Protein AF-A0A2Z6RB92-F1 (afdb_monomer)

Structure (mmCIF, N/CA/C/O backbone):
data_AF-A0A2Z6RB92-F1
#
_entry.id   AF-A0A2Z6RB92-F1
#
loop_
_atom_site.group_PDB
_atom_site.id
_atom_site.type_symbol
_atom_site.label_atom_id
_atom_site.label_alt_id
_atom_site.label_comp_id
_atom_site.label_asym_id
_atom_site.label_entity_id
_atom_site.label_se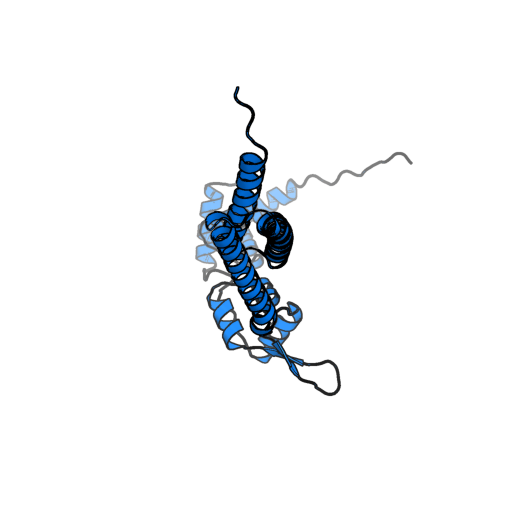q_id
_atom_site.pdbx_PDB_ins_code
_atom_site.Cartn_x
_atom_sit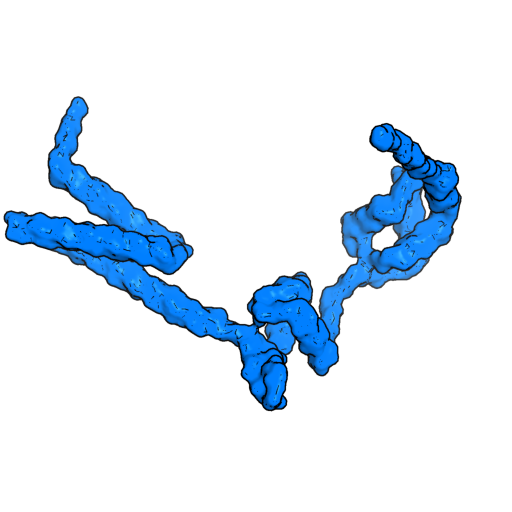e.Cartn_y
_atom_site.Cartn_z
_atom_site.occupancy
_atom_site.B_iso_or_equiv
_atom_site.auth_seq_id
_atom_site.auth_comp_id
_atom_site.auth_asym_id
_atom_site.auth_atom_id
_atom_site.pdbx_PDB_model_num
ATOM 1 N N . MET A 1 1 ? -22.305 56.948 6.849 1.00 45.00 1 MET A N 1
ATOM 2 C CA . MET A 1 1 ? -22.455 55.492 7.068 1.00 45.00 1 MET A CA 1
ATOM 3 C C . MET A 1 1 ? -23.242 55.307 8.354 1.00 45.00 1 MET A C 1
ATOM 5 O O . MET A 1 1 ? -22.755 55.747 9.386 1.00 45.00 1 MET A O 1
ATOM 9 N N . ALA A 1 2 ? -24.471 54.789 8.294 1.00 54.78 2 ALA A N 1
ATOM 10 C CA . ALA A 1 2 ? -25.298 54.615 9.491 1.00 54.78 2 ALA A CA 1
ATOM 11 C C . ALA A 1 2 ? -24.673 53.551 10.410 1.00 54.78 2 ALA A C 1
ATOM 13 O O . ALA A 1 2 ? -24.365 52.445 9.968 1.00 54.78 2 ALA A O 1
ATOM 14 N N . THR A 1 3 ? -24.435 53.898 11.672 1.00 67.50 3 THR A N 1
ATOM 15 C CA . THR A 1 3 ? -23.927 52.981 12.695 1.00 67.50 3 THR A CA 1
ATOM 16 C C . THR A 1 3 ? -25.003 51.960 13.055 1.00 67.50 3 THR A C 1
ATOM 18 O O . THR A 1 3 ? -26.093 52.336 13.476 1.00 67.50 3 THR A O 1
ATOM 21 N N . LEU A 1 4 ? -24.692 50.667 12.906 1.00 73.62 4 LEU A N 1
ATOM 22 C CA . LEU A 1 4 ? -25.573 49.571 13.324 1.00 73.62 4 LEU A CA 1
ATOM 23 C C . LEU A 1 4 ? -25.926 49.692 14.808 1.00 73.62 4 LEU A C 1
ATOM 25 O O . LEU A 1 4 ? -25.038 49.930 15.639 1.00 73.62 4 LEU A O 1
ATOM 29 N N . THR A 1 5 ? -27.201 49.470 15.126 1.00 86.69 5 THR A N 1
ATOM 30 C CA . THR A 1 5 ? -27.686 49.400 16.509 1.00 86.69 5 THR A CA 1
ATOM 31 C C . THR A 1 5 ? -27.050 48.218 17.250 1.00 86.69 5 THR A C 1
ATOM 33 O O . THR A 1 5 ? -26.588 47.252 16.637 1.00 86.69 5 THR A O 1
ATOM 36 N N . LEU A 1 6 ? -27.010 48.281 18.585 1.00 83.25 6 LEU A N 1
ATOM 37 C CA . LEU A 1 6 ? -26.471 47.192 19.412 1.00 83.25 6 LEU A CA 1
ATOM 38 C C . LEU A 1 6 ? -27.219 45.869 19.184 1.00 83.25 6 LEU A C 1
ATOM 40 O O . LEU A 1 6 ? -26.580 44.822 19.120 1.00 83.25 6 LEU A O 1
ATOM 44 N N . GLN A 1 7 ? -28.536 45.935 18.973 1.00 83.50 7 GLN A N 1
ATOM 45 C CA . GLN A 1 7 ? -29.369 44.781 18.636 1.00 83.50 7 GLN A CA 1
ATOM 46 C C . GLN A 1 7 ? -28.957 44.161 17.297 1.00 83.50 7 GLN A C 1
ATOM 48 O O . GLN A 1 7 ? -28.620 42.985 17.251 1.00 83.50 7 GLN A O 1
ATOM 53 N N . GLN A 1 8 ? -28.841 44.966 16.236 1.00 84.19 8 GLN A N 1
ATOM 54 C CA . GLN A 1 8 ? -28.407 44.476 14.921 1.00 84.19 8 GLN A CA 1
ATOM 55 C C . GLN A 1 8 ? -27.014 43.831 14.959 1.00 84.19 8 GLN A C 1
ATOM 57 O O . GLN A 1 8 ? -26.762 42.850 14.264 1.00 84.19 8 GLN A O 1
ATOM 62 N N . ARG A 1 9 ? -26.096 44.357 15.781 1.00 86.12 9 ARG A N 1
ATOM 63 C CA . ARG A 1 9 ? -24.767 43.751 15.972 1.00 86.12 9 ARG A CA 1
ATOM 64 C C . ARG A 1 9 ? -24.854 42.393 16.663 1.00 86.12 9 ARG A C 1
ATOM 66 O O . ARG A 1 9 ? -24.128 41.479 16.277 1.00 86.12 9 ARG A O 1
ATOM 73 N N . PHE A 1 10 ? -25.712 42.273 17.672 1.00 88.19 10 PHE A N 1
ATOM 74 C CA . PHE A 1 10 ? -25.935 41.015 18.373 1.00 88.19 10 PHE A CA 1
ATOM 75 C C . PHE A 1 10 ? -26.601 39.973 17.466 1.00 88.19 10 PHE A C 1
ATOM 77 O O . PHE A 1 10 ? -26.146 38.832 17.424 1.00 88.19 10 PHE A O 1
ATOM 84 N N . ASP A 1 11 ? -27.588 40.377 16.666 1.00 87.12 11 ASP A N 1
ATOM 85 C CA . ASP A 1 11 ? -28.254 39.494 15.705 1.00 87.12 11 ASP A CA 1
ATOM 86 C C . ASP A 1 11 ? -27.276 38.970 14.646 1.00 87.12 11 ASP A C 1
ATOM 88 O O . ASP A 1 11 ? -27.192 37.763 14.433 1.00 87.12 11 ASP A O 1
ATOM 92 N N . MET A 1 12 ? -26.435 39.838 14.071 1.00 89.31 12 MET A N 1
ATOM 93 C CA . MET A 1 12 ? -25.386 39.413 13.133 1.00 89.31 12 MET A CA 1
ATOM 94 C C . MET A 1 12 ? -24.383 38.434 13.758 1.00 89.31 12 MET A C 1
ATOM 96 O O . MET A 1 12 ? -23.903 37.508 13.099 1.00 89.31 12 MET A O 1
ATOM 100 N N . PHE A 1 13 ? -24.025 38.649 15.025 1.00 91.38 13 PHE A N 1
ATOM 101 C CA . PHE A 1 13 ? -23.137 37.752 15.757 1.00 91.38 13 PHE A CA 1
ATOM 102 C C . PHE A 1 13 ? -23.787 36.379 15.981 1.00 91.38 13 PHE A C 1
ATOM 104 O O . PHE A 1 13 ? -23.156 35.353 15.715 1.00 91.38 13 PHE A O 1
ATOM 111 N N . SER A 1 14 ? -25.054 36.371 16.401 1.00 90.56 14 SER A N 1
ATOM 112 C CA . SER A 1 14 ? -25.881 35.174 16.573 1.00 90.56 14 SER A CA 1
ATOM 113 C C . SER A 1 14 ? -25.984 34.367 15.274 1.00 90.56 14 SER A C 1
ATOM 115 O O . SER A 1 14 ? -25.647 33.180 15.254 1.00 90.56 14 SER A O 1
ATOM 117 N N . ASP A 1 15 ? -26.314 35.032 14.164 1.00 92.38 15 ASP A N 1
ATOM 118 C CA . ASP A 1 15 ? -26.456 34.412 12.841 1.00 92.38 15 ASP A CA 1
ATOM 119 C C . ASP A 1 15 ? -25.150 33.808 12.329 1.00 92.38 15 ASP A C 1
ATOM 121 O O . ASP A 1 15 ? -25.145 32.737 11.718 1.00 92.38 15 ASP A O 1
ATOM 125 N N . SER A 1 16 ? -24.019 34.461 12.605 1.00 93.38 16 SER A N 1
ATOM 126 C CA . SER A 1 16 ? -22.698 33.939 12.254 1.00 93.38 16 SER A CA 1
ATOM 127 C C . SER A 1 16 ? -22.374 32.652 13.017 1.00 93.38 16 SER A C 1
ATOM 129 O O . SER A 1 16 ? -21.869 31.691 12.431 1.00 93.38 16 SER A O 1
ATOM 131 N N . ILE A 1 17 ? -22.678 32.592 14.317 1.00 91.38 17 ILE A N 1
ATOM 132 C CA . ILE A 1 17 ? -22.466 31.378 15.117 1.00 91.38 17 ILE A CA 1
ATOM 133 C C . ILE A 1 17 ? -23.382 30.252 14.634 1.00 91.38 17 ILE A C 1
ATOM 135 O O . ILE A 1 17 ? -22.892 29.148 14.396 1.00 91.38 17 ILE A O 1
ATOM 139 N N . LEU A 1 18 ? -24.671 30.537 14.427 1.00 91.88 18 LEU A N 1
ATOM 140 C CA . LEU A 1 18 ? -25.642 29.569 13.915 1.00 91.88 18 LEU A CA 1
ATOM 141 C C . LEU A 1 18 ? -25.242 29.024 12.542 1.00 91.88 18 LEU A C 1
ATOM 143 O O . LEU A 1 18 ? -25.170 27.812 12.360 1.00 91.88 18 LEU A O 1
ATOM 147 N N . SER A 1 19 ? -24.894 29.901 11.599 1.00 92.00 19 SER A N 1
ATOM 148 C CA . SER A 1 19 ? -24.487 29.500 10.247 1.00 92.00 19 SER A CA 1
ATOM 149 C C . SER A 1 19 ? -23.240 28.618 10.261 1.00 92.00 19 SER A C 1
ATOM 151 O O . SER A 1 19 ? -23.150 27.655 9.505 1.00 92.00 19 SER A O 1
ATOM 153 N N . ASN A 1 20 ? -22.267 28.922 11.123 1.00 90.38 20 ASN A N 1
ATOM 154 C CA . ASN A 1 20 ? -21.069 28.096 11.258 1.00 90.38 20 ASN A CA 1
ATOM 155 C C . ASN A 1 20 ? -21.391 26.728 11.870 1.00 90.38 20 ASN A C 1
ATOM 157 O O . ASN A 1 20 ? -20.888 25.719 11.385 1.00 90.38 20 ASN A O 1
ATOM 161 N N . ALA A 1 21 ? -22.259 26.684 12.881 1.00 89.75 21 ALA A N 1
ATOM 162 C CA . ALA A 1 21 ? -22.706 25.439 13.491 1.00 89.75 21 ALA A CA 1
ATOM 163 C C . ALA A 1 21 ? -23.480 24.549 12.501 1.00 89.75 21 ALA A C 1
ATOM 165 O O . ALA A 1 21 ? -23.222 23.348 12.429 1.00 89.75 21 ALA A O 1
ATOM 166 N N . ILE A 1 22 ? -24.367 25.136 11.691 1.00 89.94 22 ILE A N 1
ATOM 167 C CA . ILE A 1 22 ? -25.109 24.428 10.636 1.00 89.94 22 ILE A CA 1
ATOM 168 C C . ILE A 1 22 ? -24.150 23.900 9.563 1.00 89.94 22 ILE A C 1
ATOM 170 O O . ILE A 1 22 ? -24.204 22.723 9.222 1.00 89.94 22 ILE A O 1
ATOM 174 N N . ARG A 1 23 ? -23.193 24.711 9.098 1.00 88.44 23 ARG A N 1
ATOM 175 C CA . ARG A 1 23 ? -22.174 24.245 8.140 1.00 88.44 23 ARG A CA 1
ATOM 176 C C . ARG A 1 23 ? -21.331 23.097 8.690 1.00 88.44 23 ARG A C 1
ATOM 178 O O . ARG A 1 23 ? -20.946 22.219 7.922 1.00 88.44 23 ARG A O 1
ATOM 185 N N . SER A 1 24 ? -21.027 23.098 9.988 1.00 86.50 24 SER A N 1
ATOM 186 C CA . SER A 1 24 ? -20.322 21.984 10.632 1.00 86.50 24 SER A CA 1
ATOM 187 C C . SER A 1 24 ? -21.175 20.715 10.722 1.00 86.50 24 SER A C 1
ATOM 189 O O . SER A 1 24 ? -20.626 19.619 10.689 1.00 86.50 24 SER A O 1
ATOM 191 N N . LEU A 1 25 ? -22.504 20.837 10.806 1.00 84.62 25 LEU A N 1
ATOM 192 C CA . LEU A 1 25 ? -23.411 19.689 10.712 1.00 84.62 25 LEU A CA 1
ATOM 193 C C . LEU A 1 25 ? -23.473 19.110 9.293 1.00 84.62 25 LEU A C 1
ATOM 195 O O . LEU A 1 25 ? -23.556 17.895 9.145 1.00 84.62 25 LEU A O 1
ATOM 199 N N . GLU A 1 26 ? -23.444 19.962 8.266 1.00 83.12 26 GLU A N 1
ATOM 200 C CA . GLU A 1 26 ? -23.543 19.545 6.859 1.00 83.12 26 GLU A CA 1
ATOM 201 C C . GLU A 1 26 ? -22.246 18.927 6.323 1.00 83.12 26 GLU A C 1
ATOM 203 O O . GLU A 1 26 ? -22.281 17.948 5.581 1.00 83.12 26 GLU A O 1
ATOM 208 N N . ASN A 1 27 ? -21.093 19.481 6.698 1.00 75.44 27 ASN A N 1
ATOM 209 C CA . ASN A 1 27 ? -19.794 19.018 6.222 1.00 75.44 27 ASN A CA 1
ATOM 210 C C . ASN A 1 27 ? -19.170 18.106 7.276 1.00 75.44 27 ASN A C 1
ATOM 212 O O . ASN A 1 27 ? -18.443 18.640 8.102 1.00 75.44 27 ASN A O 1
ATOM 216 N N . GLU A 1 28 ? -19.479 16.800 7.274 1.00 65.12 28 GLU A N 1
ATOM 217 C CA . GLU A 1 28 ? -18.932 15.715 8.133 1.00 65.12 28 GLU A CA 1
ATOM 218 C C . GLU A 1 28 ? -17.708 16.105 8.994 1.00 65.12 28 GLU A C 1
ATOM 220 O O . GLU A 1 28 ? -16.562 15.747 8.720 1.00 65.12 28 GLU A O 1
ATOM 225 N N . SER A 1 29 ? -17.952 16.898 10.038 1.00 69.06 29 SER A N 1
ATOM 226 C CA . SER A 1 29 ? -16.903 17.596 10.780 1.00 69.06 29 SER A CA 1
ATOM 227 C C . SER A 1 29 ? -16.399 16.718 11.927 1.00 69.06 29 SER A C 1
ATOM 229 O O . SER A 1 29 ? -17.176 15.988 12.543 1.00 69.06 29 SER A O 1
ATOM 231 N N . ASP A 1 30 ? -15.100 16.792 12.239 1.00 75.81 30 ASP A N 1
ATOM 232 C CA . ASP A 1 30 ? -14.482 16.017 13.328 1.00 75.81 30 ASP A CA 1
ATOM 233 C C . ASP A 1 30 ? -15.161 16.297 14.684 1.00 75.81 30 ASP A C 1
ATOM 235 O O . ASP A 1 30 ? -15.581 17.430 14.949 1.00 75.81 30 ASP A O 1
ATOM 239 N N . SER A 1 31 ? -15.210 15.300 15.578 1.00 80.19 31 SER A N 1
ATOM 240 C CA . SER A 1 31 ? -15.878 15.384 16.891 1.00 80.19 31 SER A CA 1
ATOM 241 C C . SER A 1 31 ? -15.437 16.618 17.679 1.00 80.19 31 SER A C 1
ATOM 243 O O . SER A 1 31 ? -16.269 17.339 18.225 1.00 80.19 31 SER A O 1
ATOM 245 N N . LYS A 1 32 ? -14.136 16.936 17.658 1.00 82.50 32 LYS A N 1
ATOM 246 C CA . LYS A 1 32 ? -13.581 18.107 18.359 1.00 82.50 32 LYS A CA 1
ATOM 247 C C . LYS A 1 32 ? -14.116 19.428 17.819 1.00 82.50 32 LYS A C 1
ATOM 249 O O . LYS A 1 32 ? -14.360 20.366 18.570 1.00 82.50 32 LYS A O 1
ATOM 254 N N . SER A 1 33 ? -14.289 19.522 16.504 1.00 86.38 33 SER A N 1
ATOM 255 C CA . SER A 1 33 ? -14.814 20.736 15.881 1.00 86.38 33 SER A CA 1
ATOM 256 C C . SER A 1 33 ? -16.299 20.934 16.193 1.00 86.38 33 SER A C 1
ATOM 258 O O . SER A 1 33 ? -16.719 22.061 16.456 1.00 86.38 33 SER A O 1
ATOM 260 N N . LEU A 1 34 ? -17.069 19.842 16.262 1.00 87.94 34 LEU A N 1
ATOM 261 C CA . LEU A 1 34 ? -18.469 19.849 16.686 1.00 87.94 34 LEU A CA 1
ATOM 262 C C . LEU A 1 34 ? -18.618 20.216 18.171 1.00 87.94 34 LEU A C 1
ATOM 264 O O . LEU A 1 34 ? -19.504 20.999 18.514 1.00 87.94 34 LEU A O 1
ATOM 268 N N . GLU A 1 35 ? -17.728 19.731 19.040 1.00 88.94 35 GLU A N 1
ATOM 269 C CA . GLU A 1 35 ? -17.681 20.105 20.463 1.00 88.94 35 GLU A CA 1
ATOM 270 C C . GLU A 1 35 ? -17.488 21.618 20.647 1.00 88.94 35 GLU A C 1
ATOM 272 O O . GLU A 1 35 ? -18.240 22.250 21.393 1.00 88.94 35 GLU A O 1
ATOM 277 N N . ILE A 1 36 ? -16.561 22.221 19.894 1.00 90.25 36 ILE A N 1
ATOM 278 C CA . ILE A 1 36 ? -16.329 23.674 19.916 1.00 90.25 36 ILE A CA 1
ATOM 279 C C . ILE A 1 36 ? -17.591 24.442 19.493 1.00 90.25 36 ILE A C 1
ATOM 281 O O . ILE A 1 36 ? -17.936 25.454 20.107 1.00 90.25 36 ILE A O 1
ATOM 285 N N . GLN A 1 37 ? -18.317 23.986 18.464 1.00 91.50 37 GLN A N 1
ATOM 286 C CA . GLN A 1 37 ? -19.565 24.652 18.065 1.00 91.50 37 GLN A CA 1
ATOM 287 C C . GLN A 1 37 ? -20.665 24.499 19.126 1.00 91.50 37 GLN A C 1
ATOM 289 O O . GLN A 1 37 ? -21.385 25.461 19.396 1.00 91.50 37 GLN A O 1
ATOM 294 N N . ALA A 1 38 ? -20.779 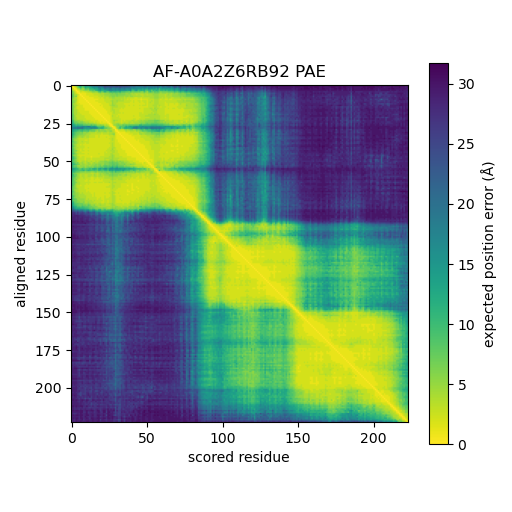23.336 19.775 1.00 91.56 38 ALA A N 1
ATOM 295 C CA . ALA A 1 38 ? -21.745 23.121 20.853 1.00 91.56 38 ALA A CA 1
ATOM 296 C C . ALA A 1 38 ? -21.496 24.048 22.058 1.00 91.56 38 ALA A C 1
ATOM 298 O O . ALA A 1 38 ? -22.450 24.550 22.667 1.00 91.56 38 ALA A O 1
ATOM 299 N N . GLU A 1 39 ? -20.230 24.314 22.388 1.00 92.56 39 GLU A N 1
ATOM 300 C CA . GLU A 1 39 ? -19.859 25.273 23.431 1.00 92.56 39 GLU A CA 1
ATOM 301 C C . GLU A 1 39 ? -20.265 26.702 23.040 1.00 92.56 39 GLU A C 1
ATOM 303 O O . GLU A 1 39 ? -20.966 27.373 23.800 1.00 92.56 39 GLU A O 1
ATOM 308 N N . ARG A 1 40 ? -19.951 27.135 21.810 1.00 93.44 40 ARG A N 1
ATOM 309 C CA . ARG A 1 40 ? -20.335 28.467 21.303 1.00 93.44 40 ARG A CA 1
ATOM 310 C C . ARG A 1 40 ? -21.848 28.682 21.290 1.00 93.44 40 ARG A C 1
ATOM 312 O O . ARG A 1 40 ? -22.310 29.751 21.687 1.00 93.44 40 ARG A O 1
ATOM 319 N N . LEU A 1 41 ? -22.629 27.676 20.890 1.00 94.31 41 LEU A N 1
ATOM 320 C CA . LEU A 1 41 ? -24.094 27.732 20.959 1.00 94.31 41 LEU A CA 1
ATOM 321 C C . LEU A 1 41 ? -24.595 27.788 22.407 1.00 94.31 41 LEU A C 1
ATOM 323 O O . LEU A 1 41 ? -25.580 28.462 22.687 1.00 94.31 41 LEU A O 1
ATOM 327 N N . SER A 1 42 ? -23.910 27.131 23.347 1.00 93.75 42 SER A N 1
ATOM 328 C CA . SER A 1 42 ? -24.250 27.216 24.774 1.00 93.75 42 SER A CA 1
ATOM 329 C C . SER A 1 42 ? -24.057 28.629 25.316 1.00 93.75 42 SER A C 1
ATOM 331 O O . SER A 1 42 ? -24.934 29.131 26.014 1.00 93.75 42 SER A O 1
ATOM 333 N N . THR A 1 43 ? -22.959 29.294 24.951 1.00 94.62 43 THR A N 1
ATOM 334 C CA . THR A 1 43 ? -22.737 30.711 25.272 1.00 94.62 43 THR A CA 1
ATOM 335 C C . THR A 1 43 ? -23.794 31.609 24.628 1.00 94.62 43 THR A C 1
ATOM 337 O O . THR A 1 43 ? -24.280 32.546 25.252 1.00 94.62 43 THR A O 1
ATOM 340 N N . LEU A 1 44 ? -24.200 31.321 23.391 1.00 93.94 44 LEU A N 1
ATOM 341 C CA . LEU A 1 44 ? -25.247 32.093 22.727 1.00 93.94 44 LEU A CA 1
ATOM 342 C C . LEU A 1 44 ? -26.602 31.940 23.440 1.00 93.94 44 LEU A C 1
ATOM 344 O O . LEU A 1 44 ? -27.297 32.927 23.662 1.00 93.94 44 LEU A O 1
ATOM 348 N N . LEU A 1 45 ? -26.949 30.730 23.885 1.00 93.12 45 LEU A N 1
ATOM 349 C CA . LEU A 1 45 ? -28.165 30.478 24.666 1.00 93.12 45 LEU A CA 1
ATOM 350 C C . LEU A 1 45 ? -28.172 31.225 26.000 1.00 93.12 45 LEU A C 1
ATOM 352 O O . LEU A 1 45 ? -29.213 31.756 26.388 1.00 93.12 45 LEU A O 1
ATOM 356 N N . THR A 1 46 ? -27.039 31.301 26.707 1.00 93.44 46 THR A N 1
ATOM 357 C CA . THR A 1 46 ? -26.972 32.081 27.954 1.00 93.44 46 THR A CA 1
ATOM 358 C C . THR A 1 46 ? -27.173 33.572 27.690 1.00 93.44 46 THR A C 1
ATOM 360 O O . THR A 1 46 ? -27.896 34.222 28.447 1.00 93.44 46 THR A O 1
ATOM 363 N N . MET A 1 47 ? -26.631 34.098 26.586 1.00 91.88 47 MET A N 1
ATOM 364 C CA . MET A 1 47 ? -26.866 35.480 26.154 1.00 91.88 47 MET A CA 1
ATOM 365 C C . MET A 1 47 ? -28.346 35.736 25.829 1.00 91.88 47 MET A C 1
ATOM 367 O O . MET A 1 47 ? -28.923 36.691 26.347 1.00 91.88 47 MET A O 1
ATOM 371 N N . TYR A 1 48 ? -28.994 34.870 25.042 1.00 90.06 48 TYR A N 1
ATOM 372 C CA . TYR A 1 48 ? -30.420 35.022 24.721 1.00 90.06 48 TYR A CA 1
ATOM 373 C C . TYR A 1 48 ? -31.316 34.887 25.955 1.00 90.06 48 TYR A C 1
ATOM 375 O O . TYR A 1 48 ? -32.260 35.658 26.094 1.00 90.06 48 TYR A O 1
ATOM 383 N N . ASN A 1 49 ? -31.017 33.976 26.885 1.00 88.75 49 ASN A N 1
ATOM 384 C CA . ASN A 1 49 ? -31.757 33.875 28.147 1.00 88.75 49 ASN A CA 1
ATOM 385 C C . ASN A 1 49 ? -31.688 35.166 28.969 1.00 88.75 49 ASN A C 1
ATOM 387 O O . ASN A 1 49 ? -32.686 35.565 29.565 1.00 88.75 49 ASN A O 1
ATOM 391 N N . HIS A 1 50 ? -30.534 35.835 28.978 1.00 88.69 50 HIS A N 1
ATOM 392 C CA . HIS A 1 50 ? -30.391 37.111 29.666 1.00 88.69 50 HIS A CA 1
ATOM 393 C C . HIS A 1 50 ? -31.256 38.204 29.024 1.00 88.69 50 HIS A C 1
ATOM 395 O O . HIS A 1 50 ? -31.974 38.904 29.730 1.00 88.69 50 HIS A O 1
ATOM 401 N N . VAL A 1 51 ? -31.253 38.313 27.692 1.00 87.88 51 VAL A N 1
ATOM 402 C CA . VAL A 1 51 ? -32.068 39.311 26.973 1.00 87.88 51 VAL A CA 1
ATOM 403 C C . VAL A 1 51 ? -33.567 39.028 27.133 1.00 87.88 51 VAL A C 1
ATOM 405 O O . VAL A 1 51 ? -34.335 39.945 27.422 1.00 87.88 51 VAL A O 1
ATOM 408 N N . ARG A 1 52 ? -33.985 37.758 27.038 1.00 85.94 52 ARG A N 1
ATOM 409 C CA . ARG A 1 52 ? -35.386 37.323 27.202 1.00 85.94 52 ARG A CA 1
ATOM 410 C C . ARG A 1 52 ? -35.975 37.652 28.574 1.00 85.94 52 ARG A C 1
ATOM 412 O O . ARG A 1 52 ? -37.187 37.779 28.696 1.00 85.94 52 ARG A O 1
ATOM 419 N N . HIS A 1 53 ? -35.139 37.808 29.602 1.00 82.88 53 HIS A N 1
ATOM 420 C CA . HIS A 1 53 ? -35.604 38.226 30.925 1.00 82.88 53 HIS A CA 1
ATOM 421 C C . HIS A 1 53 ? -36.186 39.651 30.923 1.00 82.88 53 HIS A C 1
ATOM 423 O O . HIS A 1 53 ? -37.098 39.939 31.692 1.00 82.88 53 HIS A O 1
ATOM 429 N N . TYR A 1 54 ? -35.677 40.527 30.052 1.00 83.81 54 TYR A N 1
ATOM 430 C CA . TYR A 1 54 ? -36.076 41.936 29.979 1.00 83.81 54 TYR A CA 1
ATOM 431 C C . TYR A 1 54 ? -36.998 42.242 28.792 1.00 83.81 54 TYR A C 1
ATOM 433 O O . TYR A 1 54 ? -37.774 43.193 28.855 1.00 83.81 54 TYR A O 1
ATOM 441 N N . TYR A 1 55 ? -36.938 41.433 27.731 1.00 80.50 55 TYR A N 1
ATOM 442 C CA . TYR A 1 55 ? -37.707 41.615 26.501 1.00 80.50 55 TYR A CA 1
ATOM 443 C C . TYR A 1 55 ? -38.514 40.351 26.193 1.00 80.50 55 TYR A C 1
ATOM 445 O O . TYR A 1 55 ? -37.949 39.312 25.852 1.00 80.50 55 TYR A O 1
ATOM 453 N N . ASN A 1 56 ? -39.843 40.437 26.293 1.00 71.00 56 ASN A N 1
ATOM 454 C CA . ASN A 1 56 ? -40.740 39.321 25.989 1.00 71.00 56 ASN A CA 1
ATOM 455 C C . ASN A 1 56 ? -41.221 39.384 24.530 1.00 71.00 56 ASN A C 1
ATOM 457 O O . ASN A 1 56 ? -42.395 39.633 24.261 1.00 71.00 56 ASN A O 1
ATOM 461 N N . GLU A 1 57 ? -40.291 39.210 23.590 1.00 82.38 57 GLU A N 1
ATOM 462 C CA . GLU A 1 57 ? -40.583 39.194 22.153 1.00 82.38 57 GLU A CA 1
ATOM 463 C C . GLU A 1 57 ? -40.642 37.759 21.608 1.00 82.38 57 GLU A C 1
ATOM 465 O O . GLU A 1 57 ? -39.770 36.926 21.872 1.00 82.38 57 GLU A O 1
ATOM 470 N N . GLU A 1 58 ? -41.657 37.471 20.793 1.00 83.44 58 GLU A N 1
ATOM 471 C CA . GLU A 1 58 ? -41.850 36.160 20.156 1.00 83.44 58 GLU A CA 1
ATOM 472 C C . GLU A 1 58 ? -40.697 35.789 19.203 1.00 83.44 58 GLU A C 1
ATOM 474 O O . G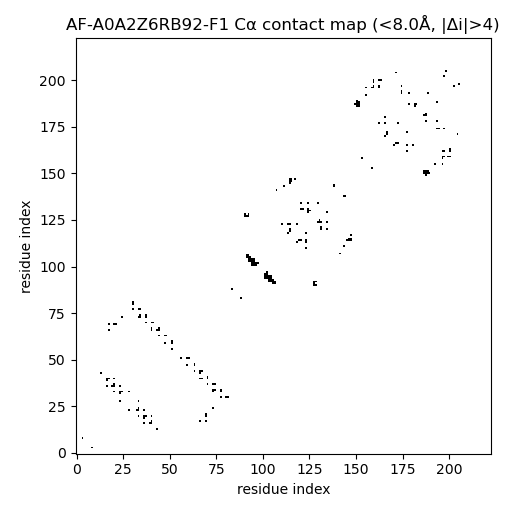LU A 1 58 ? -40.307 34.622 19.098 1.00 83.44 58 GLU A O 1
ATOM 479 N N . SER A 1 59 ? -40.081 36.794 18.575 1.00 83.12 59 SER A N 1
ATOM 480 C CA . SER A 1 59 ? -38.890 36.660 17.727 1.00 83.12 59 SER A CA 1
ATOM 481 C C . SER A 1 59 ? -37.686 36.094 18.496 1.00 83.12 59 SER A C 1
ATOM 483 O O . SER A 1 59 ? -37.011 35.184 18.013 1.00 83.12 59 SER A O 1
ATOM 485 N N . LEU A 1 60 ? -37.442 36.579 19.720 1.00 83.94 60 LEU A N 1
ATOM 486 C CA . LEU A 1 60 ? -36.350 36.127 20.587 1.00 83.94 60 LEU A CA 1
ATOM 487 C C . LEU A 1 60 ? -36.579 34.702 21.090 1.00 83.94 60 LEU A C 1
ATOM 489 O O . LEU A 1 60 ? -35.632 33.920 21.175 1.00 83.94 60 LEU A O 1
ATOM 493 N N . ASN A 1 61 ? -37.833 34.356 21.393 1.00 85.38 61 ASN A N 1
ATOM 494 C CA . ASN A 1 61 ? -38.212 32.994 21.765 1.00 85.38 61 ASN A CA 1
ATOM 495 C C . ASN A 1 61 ? -37.966 32.024 20.604 1.00 85.38 61 ASN A C 1
ATOM 497 O O . ASN A 1 61 ? -37.317 31.000 20.795 1.00 85.38 61 ASN A O 1
ATOM 501 N N . SER A 1 62 ? -38.400 32.386 19.396 1.00 88.00 62 SER A N 1
ATOM 502 C CA . SER A 1 62 ? -38.207 31.565 18.195 1.00 88.00 62 SER A CA 1
ATOM 503 C C . SER A 1 62 ? -36.724 31.306 17.917 1.00 88.00 62 SER A C 1
ATOM 505 O O . SER A 1 62 ? -36.320 30.168 17.684 1.00 88.00 62 SER A O 1
ATOM 507 N N . LYS A 1 63 ? -35.888 32.346 18.032 1.00 88.50 63 LYS A N 1
ATOM 508 C CA . LYS A 1 63 ? -34.438 32.227 17.828 1.00 88.50 63 LYS A CA 1
ATOM 509 C C . LYS A 1 63 ? -33.763 31.374 18.901 1.00 88.50 63 LYS A C 1
ATOM 511 O O . LYS A 1 63 ? -32.864 30.593 18.607 1.00 88.50 63 LYS A O 1
ATOM 516 N N . PHE A 1 64 ? -34.202 31.498 20.151 1.00 90.06 64 PHE A N 1
ATOM 517 C CA . PHE A 1 64 ? -33.702 30.670 21.245 1.00 90.06 64 PHE A CA 1
ATOM 518 C C . PHE A 1 64 ? -33.999 29.180 21.020 1.00 90.06 64 PHE A C 1
ATOM 520 O O . PHE A 1 64 ? -33.113 28.344 21.211 1.00 90.06 64 PHE A O 1
ATOM 527 N N . GLU A 1 65 ? -35.214 28.850 20.576 1.00 90.69 65 GLU A N 1
ATOM 528 C CA . GLU A 1 65 ? -35.585 27.473 20.234 1.00 90.69 65 GLU A CA 1
ATOM 529 C C . GLU A 1 65 ? -34.785 26.941 19.038 1.00 90.69 65 GLU A C 1
ATOM 531 O O . GLU A 1 65 ? -34.309 25.807 19.073 1.00 90.69 65 GLU A O 1
ATOM 536 N N . GLU A 1 66 ? -34.540 27.769 18.019 1.00 92.62 66 GLU A N 1
ATOM 537 C CA . GLU A 1 66 ? -33.684 27.412 16.883 1.00 92.62 66 GLU A CA 1
ATOM 538 C C . GLU A 1 66 ? -32.251 27.068 17.330 1.00 92.62 66 GLU A C 1
ATOM 540 O O . GLU A 1 66 ? -31.714 26.016 16.973 1.00 92.62 66 GLU A O 1
ATOM 545 N N . ILE A 1 67 ? -31.643 27.906 18.177 1.00 93.44 67 ILE A N 1
ATOM 546 C CA . ILE A 1 67 ? -30.295 27.666 18.714 1.00 93.44 67 ILE A CA 1
ATOM 547 C C . ILE A 1 67 ? -30.255 26.370 19.538 1.00 93.44 67 ILE A C 1
ATOM 549 O O . ILE A 1 67 ? -29.321 25.571 19.395 1.00 93.44 67 ILE A O 1
ATOM 553 N N . ASN A 1 68 ? -31.265 26.128 20.380 1.00 93.31 68 ASN A N 1
ATOM 554 C CA . ASN A 1 68 ? -31.374 24.889 21.153 1.00 93.31 68 ASN A CA 1
ATOM 555 C C . ASN A 1 68 ? -31.504 23.664 20.255 1.00 93.31 68 ASN A C 1
ATOM 557 O O . ASN A 1 68 ? -30.841 22.652 20.495 1.00 93.31 68 ASN A O 1
ATOM 561 N N . TYR A 1 69 ? -32.326 23.761 19.212 1.00 94.62 69 TYR A N 1
ATOM 562 C CA . TYR A 1 69 ? -32.498 22.693 18.246 1.00 94.62 69 TYR A CA 1
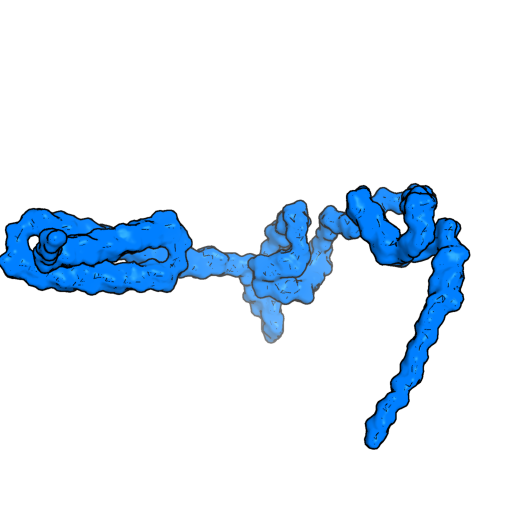ATOM 563 C C . TYR A 1 69 ? -31.160 22.342 17.591 1.00 94.62 69 TYR A C 1
ATOM 565 O O . TYR A 1 69 ? -30.721 21.195 17.699 1.00 94.62 69 TYR A O 1
ATOM 573 N N . VAL A 1 70 ? -30.446 23.318 17.019 1.00 93.56 70 VAL A N 1
ATOM 574 C CA . VAL A 1 70 ? -29.135 23.085 16.383 1.00 93.56 70 VAL A CA 1
ATOM 575 C C . VAL A 1 70 ? -28.134 22.482 17.374 1.00 93.56 70 VAL A C 1
ATOM 577 O O . VAL A 1 70 ? -27.448 21.512 17.046 1.00 93.56 70 VAL A O 1
ATOM 580 N N . LYS A 1 71 ? -28.091 22.979 18.616 1.00 94.06 71 LYS A N 1
ATOM 581 C CA . LYS A 1 71 ? -27.228 22.420 19.667 1.00 94.06 71 LYS A CA 1
ATOM 582 C C . LYS A 1 71 ? -27.554 20.953 19.954 1.00 94.06 71 LYS A C 1
ATOM 584 O O . LYS A 1 71 ? -26.640 20.132 20.017 1.00 94.06 71 LYS A O 1
ATOM 589 N N . SER A 1 72 ? -28.834 20.613 20.105 1.00 93.00 72 SER A N 1
ATOM 590 C CA . SER A 1 72 ? -29.262 19.235 20.374 1.00 93.00 72 SER A CA 1
ATOM 591 C C . SER A 1 72 ? -28.875 18.287 19.234 1.00 93.00 72 SER A C 1
ATOM 593 O O . SER A 1 72 ? -28.410 17.175 19.482 1.00 93.00 72 SER A O 1
ATOM 595 N N . ARG A 1 73 ? -28.966 18.754 17.982 1.00 92.81 73 ARG A N 1
ATOM 596 C CA . ARG A 1 73 ? -28.548 18.003 16.793 1.00 92.81 73 ARG A CA 1
ATOM 597 C C . ARG A 1 73 ? -27.041 17.762 16.771 1.00 92.81 73 ARG A C 1
ATOM 599 O O . ARG A 1 73 ? -26.620 16.636 16.523 1.00 92.81 73 ARG A O 1
ATOM 606 N N . ILE A 1 74 ? -26.234 18.773 17.100 1.00 91.00 74 ILE A N 1
ATOM 607 C CA . ILE A 1 74 ? -24.776 18.615 17.233 1.00 91.00 74 ILE A CA 1
ATOM 608 C C . ILE A 1 74 ? -24.436 17.599 18.326 1.00 91.00 74 ILE A C 1
ATOM 610 O O . ILE A 1 74 ? -23.607 16.720 18.108 1.00 91.00 74 ILE A O 1
ATOM 614 N N . GLN A 1 75 ? -25.100 17.663 19.481 1.00 90.75 75 GLN A N 1
ATOM 615 C CA . GLN A 1 75 ? -24.868 16.718 20.578 1.00 90.75 75 GLN A CA 1
ATOM 616 C C . GLN A 1 75 ? -25.230 15.277 20.196 1.00 90.75 75 GLN A C 1
ATOM 618 O O . GLN A 1 75 ? -24.473 14.356 20.504 1.00 90.75 75 GLN A O 1
ATOM 623 N N . GLN A 1 76 ? -26.339 15.079 19.475 1.00 89.25 76 GLN A N 1
ATOM 624 C CA . GLN A 1 76 ? -26.710 13.775 18.917 1.00 89.25 76 GLN A CA 1
ATOM 625 C C . GLN A 1 76 ? -25.644 13.258 17.941 1.00 89.25 76 GLN A C 1
ATOM 627 O O . GLN A 1 76 ? -25.277 12.084 18.003 1.00 89.25 76 GLN A O 1
ATOM 632 N N . GLN A 1 77 ? -25.104 14.128 17.083 1.00 86.44 77 GLN A N 1
ATOM 633 C CA . GLN A 1 77 ? -24.055 13.760 16.132 1.00 86.44 77 GLN A CA 1
ATOM 634 C C . GLN A 1 77 ? -22.742 13.390 16.833 1.00 86.44 77 GLN A C 1
ATOM 636 O O . GLN A 1 77 ? -22.140 12.372 16.498 1.00 86.44 77 GLN A O 1
ATOM 641 N N . ILE A 1 78 ? -22.322 14.154 17.845 1.00 86.00 78 ILE A N 1
ATOM 642 C CA . ILE A 1 78 ? -21.150 13.829 18.676 1.00 86.00 78 ILE A CA 1
ATOM 643 C C . ILE A 1 78 ? -21.342 12.462 19.346 1.00 86.00 78 ILE A C 1
ATOM 645 O O . ILE A 1 78 ? -20.446 11.621 19.316 1.00 86.00 78 ILE A O 1
ATOM 649 N N . GLN A 1 79 ? -22.525 12.199 19.911 1.00 85.00 79 GLN A N 1
ATOM 650 C CA . GLN A 1 79 ? -22.833 10.911 20.532 1.00 85.00 79 GLN A CA 1
ATOM 651 C C . GLN A 1 79 ? -22.784 9.760 19.516 1.00 85.00 79 GLN A C 1
ATOM 653 O O . GLN A 1 79 ? -22.230 8.703 19.816 1.00 85.00 79 GLN A O 1
ATOM 658 N N . PHE A 1 80 ? -23.312 9.962 18.307 1.00 81.38 80 PHE A N 1
ATOM 659 C CA . PHE A 1 80 ? -23.223 8.992 17.217 1.00 81.38 80 PHE A CA 1
ATOM 660 C C . PHE A 1 80 ? -21.769 8.721 16.808 1.00 81.38 80 PHE A C 1
ATOM 662 O O . PHE A 1 80 ? -21.376 7.560 16.720 1.00 81.38 80 PHE A O 1
ATOM 669 N N . LEU A 1 81 ? -20.948 9.759 16.624 1.00 75.12 81 LEU A N 1
ATOM 670 C CA . LEU A 1 81 ? -19.529 9.620 16.276 1.00 75.12 81 LEU A CA 1
ATOM 671 C C . LEU A 1 81 ? -18.732 8.908 17.378 1.00 75.12 81 LEU A C 1
ATOM 673 O O . LEU A 1 81 ? -17.953 8.000 17.088 1.00 75.12 81 LEU A O 1
ATOM 677 N N . ASN A 1 82 ? -18.981 9.235 18.646 1.00 72.44 82 ASN A N 1
ATOM 678 C CA . ASN A 1 82 ? -18.333 8.578 19.780 1.00 72.44 82 ASN A CA 1
ATOM 679 C C . ASN A 1 82 ? -18.760 7.108 19.919 1.00 72.44 82 ASN A C 1
ATOM 681 O O . ASN A 1 82 ? -17.915 6.235 20.128 1.00 72.44 82 ASN A O 1
ATOM 685 N N . ASN A 1 83 ? -20.039 6.791 19.713 1.00 66.50 83 ASN A N 1
ATOM 686 C CA . ASN A 1 83 ? -20.520 5.407 19.717 1.00 66.50 83 ASN A CA 1
ATOM 687 C C . ASN A 1 83 ? -19.978 4.612 18.517 1.00 66.50 83 ASN A C 1
ATOM 689 O O . ASN A 1 83 ? -19.547 3.467 18.671 1.00 66.50 83 ASN A O 1
ATOM 693 N N . ASN A 1 84 ? -19.897 5.235 17.340 1.00 56.47 84 ASN A N 1
ATOM 694 C CA . ASN A 1 84 ? -19.273 4.636 16.166 1.00 56.47 84 ASN A CA 1
ATOM 695 C C . ASN A 1 84 ? -17.765 4.490 16.303 1.00 56.47 84 ASN A C 1
ATOM 697 O O . ASN A 1 84 ? -17.232 3.570 15.712 1.00 56.47 84 ASN A O 1
ATOM 701 N N . SER A 1 85 ? -17.055 5.279 17.109 1.00 53.75 85 SER A N 1
ATOM 702 C CA . SER A 1 85 ? -15.644 4.978 17.406 1.00 53.75 85 SER A CA 1
ATOM 703 C C . SER A 1 85 ? -15.480 3.606 18.086 1.00 53.75 85 SER A C 1
ATOM 705 O O . SER A 1 85 ? -14.469 2.926 17.903 1.00 53.75 85 SER A O 1
ATOM 707 N N . THR A 1 86 ? -16.517 3.154 18.800 1.00 48.28 86 THR A N 1
ATOM 708 C CA . THR A 1 86 ? -16.576 1.835 19.442 1.00 48.28 86 THR A CA 1
ATOM 709 C C . THR A 1 86 ? -17.037 0.744 18.463 1.00 48.28 86 THR A C 1
ATOM 711 O O . THR A 1 86 ? -16.516 -0.366 18.499 1.00 48.28 86 THR A O 1
ATOM 714 N N . PHE A 1 87 ? -17.961 1.051 17.541 1.00 42.47 87 PHE A N 1
ATOM 715 C CA . PHE A 1 87 ? -18.471 0.101 16.534 1.00 42.47 87 PHE A CA 1
ATOM 716 C C . PHE A 1 87 ? -17.576 -0.035 15.282 1.00 42.47 87 PHE A C 1
ATOM 718 O O . PHE A 1 87 ? -17.426 -1.126 14.738 1.00 42.47 87 PHE A O 1
ATOM 725 N N . ALA A 1 88 ? -16.932 1.049 14.846 1.00 45.06 88 ALA A N 1
ATOM 726 C CA . ALA A 1 88 ? -15.938 1.100 13.769 1.00 45.06 88 ALA A CA 1
ATOM 727 C C . ALA A 1 88 ? -14.584 0.519 14.204 1.00 45.06 88 ALA A C 1
ATOM 729 O O . ALA A 1 88 ? -13.799 0.098 13.363 1.00 45.06 88 ALA A O 1
ATOM 730 N N . ARG A 1 89 ? -14.348 0.386 15.518 1.00 47.53 89 ARG A N 1
ATOM 731 C CA . ARG A 1 89 ? -13.363 -0.543 16.090 1.00 47.53 89 ARG A CA 1
ATOM 732 C C . ARG A 1 89 ? -13.941 -1.949 16.265 1.00 47.53 89 ARG A C 1
ATOM 734 O O . ARG A 1 89 ? -13.618 -2.646 17.226 1.00 47.53 89 ARG A O 1
ATOM 741 N N . ARG A 1 90 ? -14.703 -2.453 15.293 1.00 52.41 90 ARG A N 1
ATOM 742 C CA . ARG A 1 90 ? -14.568 -3.880 14.987 1.00 52.41 90 ARG A CA 1
ATOM 743 C C . ARG A 1 90 ? -13.156 -4.052 14.463 1.00 52.41 90 ARG A C 1
ATOM 745 O O . ARG A 1 90 ? -12.902 -3.950 13.271 1.00 52.41 90 ARG A O 1
ATOM 752 N N . THR A 1 91 ? -12.215 -4.215 15.387 1.00 56.53 91 THR A N 1
ATOM 753 C CA . THR A 1 91 ? -10.862 -4.614 15.051 1.00 56.53 91 THR A CA 1
ATOM 754 C C . THR A 1 91 ? -11.042 -5.861 14.196 1.00 56.53 91 THR A C 1
ATOM 756 O O . THR A 1 91 ? -11.653 -6.823 14.661 1.00 56.53 91 THR A O 1
ATOM 759 N N . PHE A 1 92 ? -10.543 -5.870 12.958 1.00 66.69 92 PHE A N 1
ATOM 760 C CA . PHE A 1 92 ? -10.543 -7.060 12.089 1.00 66.69 92 PHE A CA 1
ATOM 761 C C . PHE A 1 92 ? -9.697 -8.215 12.670 1.00 66.69 92 PHE A C 1
ATOM 763 O O . PHE A 1 92 ? -9.292 -9.138 11.967 1.00 66.69 92 PHE A O 1
ATOM 770 N N . VAL A 1 93 ? -9.363 -8.117 13.957 1.00 79.31 93 VAL A N 1
ATOM 771 C CA . VAL A 1 93 ? -8.341 -8.840 14.672 1.00 79.31 93 VAL A CA 1
ATOM 772 C C . VAL A 1 93 ? -8.817 -9.092 16.095 1.00 79.31 93 VAL A C 1
ATOM 774 O O . VAL A 1 93 ? -8.930 -8.185 16.919 1.00 79.31 93 VAL A O 1
ATOM 777 N N . ILE A 1 94 ? -9.027 -10.360 16.404 1.00 84.69 94 ILE A N 1
ATOM 778 C CA . ILE A 1 94 ? -9.318 -10.870 17.734 1.00 84.69 94 ILE A CA 1
ATOM 779 C C . ILE A 1 94 ? -8.009 -11.405 18.321 1.00 84.69 94 ILE A C 1
ATOM 781 O O . ILE A 1 94 ? -7.236 -12.084 17.649 1.00 84.69 94 ILE A O 1
ATOM 785 N N . LYS A 1 95 ? -7.718 -11.100 19.588 1.00 85.25 95 LYS A N 1
ATOM 786 C CA . LYS A 1 95 ? -6.564 -11.681 20.293 1.00 85.25 95 LYS A CA 1
ATOM 787 C C . LYS A 1 95 ? -7.019 -12.903 21.084 1.00 85.25 95 LYS A C 1
ATOM 789 O O . LYS A 1 95 ? -7.724 -12.756 22.078 1.00 85.25 95 LYS A O 1
ATOM 794 N N . LYS A 1 96 ? -6.583 -14.097 20.680 1.00 87.25 96 LYS A N 1
ATOM 795 C CA . LYS A 1 96 ? -6.817 -15.343 21.421 1.00 87.25 96 LYS A CA 1
ATOM 796 C C . LYS A 1 96 ? -5.719 -15.577 22.470 1.00 87.25 96 LYS A C 1
ATOM 798 O O . LYS A 1 96 ? -4.533 -15.557 22.117 1.00 87.25 96 LYS A O 1
ATOM 803 N N . PRO A 1 97 ? -6.077 -15.813 23.747 1.00 85.25 97 PRO A N 1
ATOM 804 C CA . PRO A 1 97 ? -5.111 -16.176 24.775 1.00 85.25 97 PRO A CA 1
ATOM 805 C C . PRO A 1 97 ? -4.604 -17.606 24.545 1.00 85.25 97 PRO A C 1
ATOM 807 O O . PRO A 1 97 ? -5.377 -18.517 24.273 1.00 85.25 97 PRO A O 1
ATOM 810 N N . THR A 1 98 ? -3.295 -17.802 24.668 1.00 87.06 98 THR A N 1
ATOM 811 C CA . THR A 1 98 ? -2.605 -19.089 24.435 1.00 87.06 98 THR A CA 1
ATOM 812 C C . THR A 1 98 ? -1.804 -19.554 25.656 1.00 87.06 98 THR A C 1
ATOM 814 O O . THR A 1 98 ? -0.992 -20.465 25.550 1.00 87.06 98 THR A O 1
ATOM 817 N N . GLY A 1 99 ? -1.974 -18.900 26.813 1.00 82.69 99 GLY A N 1
ATOM 818 C CA . GLY A 1 99 ? -1.118 -19.099 27.995 1.00 82.69 99 GLY A CA 1
ATOM 819 C C . GLY A 1 99 ? 0.269 -18.443 27.885 1.00 82.69 99 GLY A C 1
ATOM 820 O O . GLY A 1 99 ? 1.059 -18.518 28.819 1.00 82.69 99 GLY A O 1
ATOM 821 N N . GLY A 1 100 ? 0.551 -17.770 26.764 1.00 85.94 100 GLY A N 1
ATOM 822 C CA . GLY A 1 100 ? 1.764 -16.997 26.494 1.00 85.94 100 GLY A CA 1
ATOM 823 C C . GLY A 1 100 ? 1.451 -15.783 25.616 1.00 85.94 100 GLY A C 1
ATOM 824 O O . GLY A 1 100 ? 0.424 -15.128 25.802 1.00 85.94 100 GLY A O 1
ATOM 825 N N . ARG A 1 101 ? 2.313 -15.469 24.637 1.00 79.44 101 ARG A N 1
ATOM 826 C CA . ARG A 1 101 ? 2.064 -14.365 23.691 1.00 79.44 101 ARG A CA 1
ATOM 827 C C . ARG A 1 101 ? 0.720 -14.582 22.964 1.00 79.44 101 ARG A C 1
ATOM 829 O O . ARG A 1 101 ? 0.601 -15.588 22.262 1.00 79.44 101 ARG A O 1
ATOM 836 N N . PRO A 1 102 ? -0.250 -13.648 23.069 1.00 85.12 102 PRO A N 1
ATOM 837 C CA . PRO A 1 102 ? -1.559 -13.798 22.438 1.00 85.12 102 PRO A CA 1
ATOM 838 C C . PRO A 1 102 ? -1.450 -13.981 20.924 1.00 85.12 102 PRO A C 1
ATOM 840 O O . PRO A 1 102 ? -0.652 -13.304 20.265 1.00 85.12 102 PRO A O 1
ATOM 843 N N . LYS A 1 103 ? -2.272 -14.876 20.375 1.00 84.94 103 LYS A N 1
ATOM 844 C CA . LYS A 1 103 ? -2.371 -15.102 18.932 1.00 84.94 103 LYS A CA 1
ATOM 845 C C . LYS A 1 103 ? -3.373 -14.122 18.329 1.00 84.94 103 LYS A C 1
ATOM 847 O O . LYS A 1 103 ? -4.431 -13.891 18.905 1.00 84.94 103 LYS A O 1
ATOM 852 N N . PHE A 1 104 ? -3.039 -13.559 17.175 1.00 86.50 104 PHE A N 1
ATOM 853 C CA . PHE A 1 104 ? -3.970 -12.753 16.392 1.00 86.50 104 PHE A CA 1
ATOM 854 C C . PHE A 1 104 ? -4.805 -13.673 15.499 1.00 86.50 104 PHE A C 1
ATOM 856 O O . PHE A 1 104 ? -4.254 -14.485 14.760 1.00 86.50 104 PHE A O 1
ATOM 863 N N . GLU A 1 105 ? -6.118 -13.545 15.585 1.00 86.06 105 GLU A N 1
ATOM 864 C CA . GLU A 1 105 ? -7.103 -14.201 14.737 1.00 86.06 105 GLU A CA 1
ATOM 865 C C . GLU A 1 105 ? -7.778 -13.122 13.900 1.00 86.06 105 GLU A C 1
ATOM 867 O O . GLU A 1 105 ? -8.220 -12.112 14.437 1.00 86.06 105 GLU A O 1
ATOM 872 N N . VAL A 1 106 ? -7.790 -13.297 12.586 1.00 88.44 106 VAL A N 1
ATOM 873 C CA . VAL A 1 106 ? -8.248 -12.286 11.632 1.00 88.44 106 VAL A CA 1
ATOM 874 C C . VAL A 1 106 ? -9.234 -12.902 10.661 1.00 88.44 106 VAL A C 1
ATOM 876 O O . VAL A 1 106 ? -9.204 -14.113 10.440 1.00 88.44 106 VAL A O 1
ATOM 879 N N . ASP A 1 107 ? -10.067 -12.067 10.052 1.00 88.69 107 ASP A N 1
ATOM 880 C CA . ASP A 1 107 ? -10.893 -12.495 8.928 1.00 88.69 107 ASP A CA 1
ATOM 881 C C . ASP A 1 107 ? -10.009 -12.731 7.690 1.00 88.69 107 ASP A C 1
ATOM 883 O O . ASP A 1 107 ? -9.528 -11.799 7.038 1.00 88.69 107 ASP A O 1
ATOM 887 N N . VAL A 1 108 ? -9.753 -14.008 7.406 1.00 90.38 108 VAL A N 1
ATOM 888 C CA . VAL A 1 108 ? -8.918 -14.453 6.285 1.00 90.38 108 VAL A CA 1
ATOM 889 C C . VAL A 1 108 ? -9.575 -14.136 4.941 1.00 90.38 108 VAL A C 1
ATOM 891 O O . VAL A 1 108 ? -8.865 -13.805 3.990 1.00 90.38 108 VAL A O 1
ATOM 894 N N . GLU A 1 109 ? -10.905 -14.182 4.854 1.00 89.88 109 GLU A N 1
ATOM 895 C CA . GLU A 1 109 ? -11.625 -13.889 3.612 1.00 89.88 109 GLU A CA 1
ATOM 896 C C . GLU A 1 109 ? -11.565 -12.394 3.294 1.00 89.88 109 GLU A C 1
ATOM 898 O O . GLU A 1 109 ? -11.314 -12.016 2.150 1.00 89.88 109 GLU A O 1
ATOM 903 N N . ALA A 1 110 ? -11.639 -11.531 4.310 1.00 90.44 110 ALA A N 1
ATOM 904 C CA . ALA A 1 110 ? -11.398 -10.101 4.129 1.00 90.44 110 ALA A CA 1
ATOM 905 C C . ALA A 1 110 ? -9.966 -9.799 3.634 1.00 90.44 110 ALA A C 1
ATOM 907 O O . ALA A 1 110 ? -9.776 -8.924 2.788 1.00 90.44 110 ALA A O 1
ATOM 908 N N . ILE A 1 111 ? -8.950 -10.537 4.105 1.00 92.31 111 ILE A N 1
ATOM 909 C CA . ILE A 1 111 ? -7.566 -10.405 3.606 1.00 92.31 111 ILE A CA 1
ATOM 910 C C . ILE A 1 111 ? -7.467 -10.800 2.128 1.00 92.31 111 ILE A C 1
ATOM 912 O O . ILE A 1 111 ? -6.810 -10.092 1.360 1.00 92.31 111 ILE A O 1
ATOM 916 N N . LYS A 1 112 ? -8.099 -11.912 1.731 1.00 91.75 112 LYS A N 1
ATOM 917 C CA . LYS A 1 112 ? -8.127 -12.371 0.334 1.00 91.75 112 LYS A CA 1
ATOM 918 C C . LYS A 1 112 ? -8.829 -11.360 -0.566 1.00 91.75 112 LYS A C 1
ATOM 920 O O . LYS A 1 112 ? -8.234 -10.930 -1.548 1.00 91.75 112 LYS A O 1
ATOM 925 N N . LEU A 1 113 ? -10.014 -10.896 -0.167 1.00 91.25 113 LEU A N 1
ATOM 926 C CA . LEU A 1 113 ? -10.781 -9.895 -0.906 1.00 91.25 113 LEU A CA 1
ATOM 927 C C . LEU A 1 113 ? -9.966 -8.616 -1.120 1.00 91.25 113 LEU A C 1
ATOM 929 O O . LEU A 1 113 ? -9.863 -8.121 -2.237 1.00 91.25 113 LEU A O 1
ATOM 933 N N . LEU A 1 114 ? -9.322 -8.088 -0.075 1.00 91.50 114 LEU A N 1
ATOM 934 C CA . LEU A 1 114 ? -8.472 -6.904 -0.228 1.00 91.50 114 LEU A CA 1
ATOM 935 C C . LEU A 1 114 ? -7.287 -7.159 -1.159 1.00 91.50 114 LEU A C 1
ATOM 937 O O . LEU A 1 114 ? -6.873 -6.250 -1.878 1.00 91.50 114 LEU A O 1
ATOM 941 N N . ARG A 1 115 ? -6.733 -8.375 -1.162 1.00 92.06 115 ARG A N 1
ATOM 942 C CA . ARG A 1 115 ? -5.651 -8.711 -2.084 1.00 92.06 115 ARG A CA 1
ATOM 943 C C . ARG A 1 115 ? -6.128 -8.759 -3.534 1.00 92.06 115 ARG A C 1
ATOM 945 O O . ARG A 1 115 ? -5.417 -8.259 -4.399 1.00 92.06 115 ARG A O 1
ATOM 952 N N . GLU A 1 116 ? -7.316 -9.305 -3.779 1.00 88.88 116 GLU A N 1
ATOM 953 C CA . GLU A 1 116 ? -7.984 -9.297 -5.088 1.00 88.88 116 GLU A CA 1
ATOM 954 C C . GLU A 1 116 ? -8.290 -7.877 -5.576 1.00 88.88 116 GLU A C 1
ATOM 956 O O . GLU A 1 116 ? -8.136 -7.595 -6.757 1.00 88.88 116 GLU A O 1
ATOM 961 N N . GLN A 1 117 ? -8.624 -6.955 -4.669 1.00 89.12 117 GLN A N 1
ATOM 962 C CA . GLN A 1 117 ? -8.778 -5.520 -4.960 1.00 89.12 117 GLN A CA 1
ATOM 963 C C . GLN A 1 117 ? -7.432 -4.774 -5.095 1.00 89.12 117 GLN A C 1
ATOM 965 O O . GLN A 1 117 ? -7.350 -3.564 -4.893 1.00 89.12 117 GLN A O 1
ATOM 970 N N . GLU A 1 118 ? -6.354 -5.500 -5.381 1.00 87.81 118 GLU A N 1
ATOM 971 C CA . GLU A 1 118 ? -5.000 -5.000 -5.623 1.00 87.81 118 GLU A CA 1
ATOM 972 C C . GLU A 1 118 ? -4.315 -4.256 -4.460 1.00 87.81 118 GLU A C 1
ATOM 974 O O . GLU A 1 118 ? -3.248 -3.650 -4.628 1.00 87.81 118 GLU A O 1
ATOM 979 N N . PHE A 1 119 ? -4.839 -4.342 -3.232 1.00 89.00 119 PHE A N 1
ATOM 980 C CA . PHE A 1 119 ? -4.165 -3.728 -2.092 1.00 89.00 119 PHE A CA 1
ATOM 981 C C . PHE A 1 119 ? -2.821 -4.414 -1.814 1.00 89.00 119 PHE A C 1
ATOM 983 O O . PHE A 1 119 ? -2.682 -5.642 -1.791 1.00 89.00 119 PHE A O 1
ATOM 990 N N . SER A 1 120 ? -1.790 -3.601 -1.559 1.00 90.25 120 SER A N 1
ATOM 991 C CA . SER A 1 120 ? -0.483 -4.121 -1.149 1.00 90.25 120 SER A CA 1
ATOM 992 C C . SER A 1 120 ? -0.566 -4.787 0.226 1.00 90.25 120 SER A C 1
ATOM 994 O O . SER A 1 120 ? -1.261 -4.299 1.117 1.00 90.25 120 SER A O 1
ATOM 996 N N . TRP A 1 121 ? 0.231 -5.834 0.456 1.00 92.12 121 TRP A N 1
ATOM 997 C CA . TRP A 1 121 ? 0.316 -6.492 1.767 1.00 92.12 121 TRP A CA 1
ATOM 998 C C . TRP A 1 121 ? 0.614 -5.521 2.916 1.00 92.12 121 TRP A C 1
ATOM 1000 O O . TRP A 1 121 ? 0.105 -5.683 4.019 1.00 92.12 121 TRP A O 1
ATOM 1010 N N . LYS A 1 122 ? 1.402 -4.471 2.655 1.00 92.31 122 LYS A N 1
ATOM 1011 C CA . LYS A 1 122 ? 1.672 -3.421 3.641 1.00 92.31 122 LYS A CA 1
ATOM 1012 C C . LYS A 1 122 ? 0.404 -2.639 3.996 1.00 92.31 122 LYS A C 1
ATOM 1014 O O . LYS A 1 122 ? 0.171 -2.393 5.173 1.00 92.31 122 LYS A O 1
ATOM 1019 N N . LYS A 1 123 ? -0.411 -2.283 2.998 1.00 91.06 123 LYS A N 1
ATOM 1020 C CA . LYS A 1 123 ? -1.668 -1.561 3.220 1.00 91.06 123 LYS A CA 1
ATOM 1021 C C . LYS A 1 123 ? -2.716 -2.441 3.898 1.00 91.06 123 LYS A C 1
ATOM 1023 O O . LYS A 1 123 ? -3.411 -1.966 4.781 1.00 91.06 123 LYS A O 1
ATOM 1028 N N . ILE A 1 124 ? -2.773 -3.726 3.555 1.00 92.81 124 ILE A N 1
ATOM 1029 C CA . ILE A 1 124 ? -3.642 -4.695 4.238 1.00 92.81 124 ILE A CA 1
ATOM 1030 C C . ILE A 1 124 ? -3.249 -4.811 5.718 1.00 92.81 124 ILE A C 1
ATOM 1032 O O . ILE A 1 124 ? -4.110 -4.747 6.587 1.00 92.81 124 ILE A O 1
ATOM 1036 N N . ALA A 1 125 ? -1.952 -4.905 6.028 1.00 91.44 125 ALA A N 1
ATOM 1037 C CA . ALA A 1 125 ? -1.480 -4.943 7.414 1.00 91.44 125 ALA A CA 1
ATOM 1038 C C . ALA A 1 125 ? -1.861 -3.672 8.196 1.00 91.44 125 ALA A C 1
ATOM 1040 O O . ALA A 1 125 ? -2.254 -3.763 9.355 1.00 91.44 125 ALA A O 1
ATOM 1041 N N . GLU A 1 126 ? -1.787 -2.507 7.547 1.00 89.12 126 GLU A N 1
ATOM 1042 C CA . GLU A 1 126 ? -2.220 -1.221 8.103 1.00 89.12 126 GLU A CA 1
ATOM 1043 C C . GLU A 1 126 ? -3.733 -1.188 8.377 1.00 89.12 126 GLU A C 1
ATOM 1045 O O . GLU A 1 126 ? -4.128 -0.804 9.471 1.00 89.12 126 GLU A O 1
ATOM 1050 N N . ILE A 1 127 ? -4.565 -1.656 7.436 1.00 88.38 127 ILE A N 1
ATOM 1051 C CA . ILE A 1 127 ? -6.032 -1.749 7.591 1.00 88.38 127 ILE A CA 1
ATOM 1052 C C . ILE A 1 127 ? -6.410 -2.654 8.771 1.00 88.38 127 ILE A C 1
ATOM 1054 O O . ILE A 1 127 ? -7.335 -2.351 9.519 1.00 88.38 127 ILE A O 1
ATOM 1058 N N . PHE A 1 128 ? -5.684 -3.758 8.950 1.00 88.50 128 PHE A N 1
ATOM 1059 C CA . PHE A 1 128 ? -5.904 -4.702 10.046 1.00 88.50 128 PHE A CA 1
ATOM 1060 C C . PHE A 1 128 ? -5.189 -4.286 11.340 1.00 88.50 128 PHE A C 1
ATOM 1062 O O . PHE A 1 128 ? -5.274 -5.005 12.326 1.00 88.50 128 PHE A O 1
ATOM 1069 N N . GLU A 1 129 ? -4.463 -3.164 11.366 1.00 87.25 129 GLU A N 1
ATOM 1070 C CA . GLU A 1 129 ? -3.670 -2.718 12.522 1.00 87.25 129 GLU A CA 1
ATOM 1071 C C . GLU A 1 129 ? -2.694 -3.792 13.062 1.00 87.25 129 GLU A C 1
ATOM 1073 O O . GLU A 1 129 ? -2.427 -3.894 14.263 1.00 87.25 129 GLU A O 1
ATOM 1078 N N . ILE A 1 130 ? -2.124 -4.611 12.170 1.00 90.00 130 ILE A N 1
ATOM 1079 C CA . ILE A 1 130 ? -1.124 -5.635 12.507 1.00 90.00 130 ILE A CA 1
ATOM 1080 C C . ILE A 1 130 ? 0.221 -5.340 11.857 1.00 90.00 130 ILE A C 1
ATOM 1082 O O . ILE A 1 130 ? 0.337 -4.638 10.856 1.00 90.00 130 ILE A O 1
ATOM 1086 N N . SER A 1 131 ? 1.284 -5.927 12.409 1.00 90.69 131 SER A N 1
ATOM 1087 C CA . SER A 1 131 ? 2.594 -5.825 11.770 1.00 90.69 131 SER A CA 1
ATOM 1088 C C . SER A 1 131 ? 2.614 -6.589 10.432 1.00 90.69 131 SER A C 1
ATOM 1090 O O . SER A 1 131 ? 2.011 -7.666 10.343 1.00 90.69 131 SER A O 1
ATOM 1092 N N . PRO A 1 132 ? 3.364 -6.124 9.413 1.00 92.56 132 PRO A N 1
ATOM 1093 C CA . PRO A 1 132 ? 3.542 -6.865 8.161 1.00 92.56 132 PRO A CA 1
ATOM 1094 C C . PRO A 1 132 ? 4.078 -8.287 8.375 1.00 92.56 132 PRO A C 1
ATOM 1096 O O . PRO A 1 132 ? 3.700 -9.210 7.657 1.00 92.56 132 PRO A O 1
ATOM 1099 N N . SER A 1 133 ? 4.914 -8.485 9.399 1.00 93.44 133 SER A N 1
ATOM 1100 C CA . SER A 1 133 ? 5.419 -9.803 9.796 1.00 93.44 133 SER A CA 1
ATOM 1101 C C . SER A 1 133 ? 4.306 -10.713 10.318 1.00 93.44 133 SER A C 1
ATOM 1103 O O . SER A 1 133 ? 4.276 -11.896 9.990 1.00 93.44 133 SER A O 1
ATOM 1105 N N . THR A 1 134 ? 3.363 -10.165 11.095 1.00 92.81 134 THR A N 1
ATOM 1106 C CA . THR A 1 134 ? 2.178 -10.898 11.566 1.00 92.81 134 THR A CA 1
ATOM 1107 C C . THR A 1 134 ? 1.321 -11.336 10.382 1.00 92.81 134 THR A C 1
ATOM 1109 O O . THR A 1 134 ? 0.980 -12.512 10.289 1.00 92.81 134 THR A O 1
ATOM 1112 N N . LEU A 1 135 ? 1.039 -10.424 9.445 1.00 93.94 135 LEU A N 1
ATOM 1113 C CA . LEU A 1 135 ? 0.296 -10.750 8.226 1.00 93.94 135 LEU A CA 1
ATOM 1114 C C . LEU A 1 135 ? 1.024 -11.811 7.385 1.00 93.94 135 LEU A C 1
ATOM 1116 O O . LEU A 1 135 ? 0.395 -12.726 6.863 1.00 93.94 135 LEU A O 1
ATOM 1120 N N . GLY A 1 136 ? 2.355 -11.736 7.295 1.00 92.94 136 GLY A N 1
ATOM 1121 C CA . GLY A 1 136 ? 3.175 -12.741 6.617 1.00 92.94 136 GLY A CA 1
ATOM 1122 C C . GLY A 1 136 ? 3.076 -14.135 7.244 1.00 92.94 136 GLY A C 1
ATOM 1123 O O . GLY A 1 136 ? 3.013 -15.124 6.517 1.00 92.94 136 GLY A O 1
ATOM 1124 N N . ASN A 1 137 ? 3.017 -14.229 8.575 1.00 92.31 137 ASN A N 1
ATOM 1125 C CA . ASN A 1 137 ? 2.811 -15.503 9.269 1.00 92.31 137 ASN A CA 1
ATOM 1126 C C . ASN A 1 137 ? 1.404 -16.060 9.026 1.00 92.31 137 ASN A C 1
ATOM 1128 O O . ASN A 1 137 ? 1.277 -17.240 8.722 1.00 92.31 137 ASN A O 1
ATOM 1132 N N . ILE A 1 138 ? 0.375 -15.208 9.082 1.00 91.81 138 ILE A N 1
ATOM 1133 C CA . ILE A 1 138 ? -1.017 -15.590 8.794 1.00 91.81 138 ILE A CA 1
ATOM 1134 C C . ILE A 1 138 ? -1.136 -16.118 7.361 1.00 91.81 138 ILE A C 1
ATOM 1136 O O . ILE A 1 138 ? -1.694 -17.187 7.143 1.00 91.81 138 ILE A O 1
ATOM 1140 N N . ARG A 1 139 ? -0.534 -15.440 6.378 1.00 93.56 139 ARG A N 1
ATOM 1141 C CA . ARG A 1 139 ? -0.517 -15.922 4.988 1.00 93.56 139 ARG A CA 1
ATOM 1142 C C . ARG A 1 139 ? 0.085 -17.315 4.845 1.00 93.56 139 ARG A C 1
ATOM 1144 O O . ARG A 1 139 ? -0.447 -18.115 4.088 1.00 93.56 139 ARG A O 1
ATOM 1151 N N . LYS A 1 140 ? 1.184 -17.599 5.550 1.00 92.31 140 LYS A N 1
ATOM 1152 C CA . LYS A 1 140 ? 1.818 -18.926 5.534 1.00 92.31 140 LYS A CA 1
ATOM 1153 C C . LYS A 1 140 ? 0.951 -19.975 6.222 1.00 92.31 140 LYS A C 1
ATOM 1155 O O . LYS A 1 140 ? 0.830 -21.076 5.708 1.00 92.31 140 LYS A O 1
ATOM 1160 N N . GLU A 1 141 ? 0.355 -19.629 7.361 1.00 92.44 141 GLU A N 1
ATOM 1161 C CA . GLU A 1 141 ? -0.515 -20.523 8.129 1.00 92.44 141 GLU A CA 1
ATOM 1162 C C . GLU A 1 141 ? -1.750 -20.946 7.321 1.00 92.44 141 GLU A C 1
ATOM 1164 O O . GLU A 1 141 ? -2.074 -22.128 7.268 1.00 92.44 141 GLU A O 1
ATOM 1169 N N . TYR A 1 142 ? -2.393 -19.994 6.643 1.00 91.19 142 TYR A N 1
ATOM 1170 C CA . TYR A 1 142 ? -3.610 -20.225 5.860 1.00 91.19 142 TYR A CA 1
ATOM 1171 C C . TYR A 1 142 ? -3.350 -20.472 4.366 1.00 91.19 142 TYR A C 1
ATOM 1173 O O . TYR A 1 142 ? -4.298 -20.501 3.588 1.00 91.19 142 TYR A O 1
ATOM 1181 N N . SER A 1 143 ? -2.085 -20.637 3.957 1.00 90.75 143 SER A N 1
ATOM 1182 C CA . SER A 1 143 ? -1.676 -20.846 2.556 1.00 90.75 143 SER A CA 1
ATOM 1183 C C . SER A 1 143 ? -2.327 -19.857 1.575 1.00 90.75 143 SER A C 1
ATOM 1185 O O . SER A 1 143 ? -2.838 -20.239 0.528 1.00 90.75 143 SER A O 1
ATOM 1187 N N . ILE A 1 144 ? -2.336 -18.568 1.932 1.00 89.56 144 ILE A N 1
ATOM 1188 C CA . ILE A 1 144 ? -2.941 -17.513 1.110 1.00 89.56 144 ILE A CA 1
ATOM 1189 C C . ILE A 1 144 ? -2.026 -17.226 -0.082 1.00 89.56 144 ILE A C 1
ATOM 1191 O O . ILE A 1 144 ? -0.941 -16.647 0.076 1.00 89.56 144 ILE A O 1
ATOM 1195 N N . GLU A 1 145 ? -2.488 -17.616 -1.265 1.00 83.88 145 GLU A N 1
ATOM 1196 C CA . GLU A 1 145 ? -1.812 -17.345 -2.528 1.00 83.88 145 GLU A CA 1
ATOM 1197 C C . GLU A 1 145 ? -1.841 -15.854 -2.877 1.00 83.88 145 GLU A C 1
ATOM 1199 O O . GLU A 1 145 ? -2.712 -15.092 -2.452 1.00 83.88 145 GLU A O 1
ATOM 1204 N N . ASP A 1 146 ? -0.830 -15.418 -3.624 1.00 84.94 146 ASP A N 1
ATOM 1205 C CA . ASP A 1 146 ? -0.765 -14.050 -4.111 1.00 84.94 146 ASP A CA 1
ATOM 1206 C C . ASP A 1 146 ? -1.440 -13.972 -5.484 1.00 84.94 146 ASP A C 1
ATOM 1208 O O . ASP A 1 146 ? -0.885 -14.440 -6.475 1.00 84.94 146 ASP A O 1
ATOM 1212 N N . THR A 1 147 ? -2.647 -13.405 -5.531 1.00 78.50 147 THR A N 1
ATOM 1213 C CA . THR A 1 147 ? -3.440 -13.272 -6.764 1.00 78.50 147 THR A CA 1
ATOM 1214 C C . THR A 1 147 ? -2.839 -12.274 -7.751 1.00 78.50 147 THR A C 1
ATOM 1216 O O . THR A 1 147 ? -3.078 -12.372 -8.953 1.00 78.50 147 THR A O 1
ATOM 1219 N N . ILE A 1 148 ? -2.022 -11.334 -7.271 1.00 79.12 148 ILE A N 1
ATOM 1220 C CA . ILE A 1 148 ? -1.329 -10.379 -8.132 1.00 79.12 1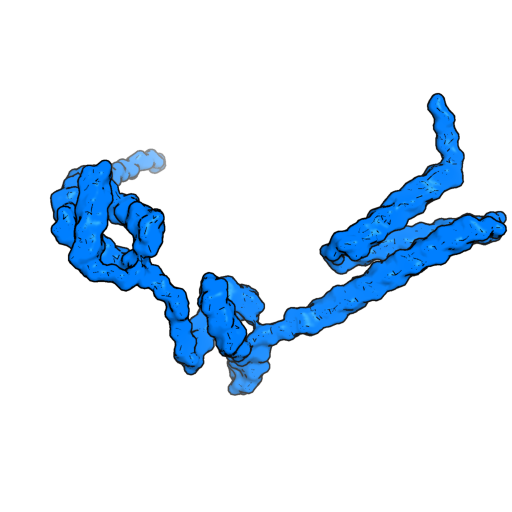48 ILE A CA 1
ATOM 1221 C C . ILE A 1 148 ? -0.016 -11.011 -8.572 1.00 79.12 148 ILE A C 1
ATOM 1223 O O . ILE A 1 148 ? 0.922 -11.127 -7.778 1.00 79.12 148 ILE A O 1
ATOM 1227 N N . GLN A 1 149 ? 0.078 -11.370 -9.851 1.00 75.19 149 GLN A N 1
ATOM 1228 C CA . GLN A 1 149 ? 1.340 -11.838 -10.405 1.00 75.19 149 GLN A CA 1
ATOM 1229 C C . GLN A 1 149 ? 2.362 -10.689 -10.409 1.00 75.19 149 GLN A C 1
ATOM 1231 O O . GLN A 1 149 ? 2.139 -9.660 -11.049 1.00 75.19 149 GLN A O 1
ATOM 1236 N N . PRO A 1 150 ? 3.499 -10.823 -9.702 1.00 77.94 150 PRO A N 1
ATOM 1237 C CA . PRO A 1 150 ? 4.495 -9.755 -9.628 1.00 77.94 150 PRO A CA 1
ATOM 1238 C C . PRO A 1 150 ? 5.282 -9.582 -10.934 1.00 77.94 150 PRO A C 1
ATOM 1240 O O . PRO A 1 150 ? 5.962 -8.569 -11.106 1.00 77.94 150 PRO A O 1
ATOM 1243 N N . TYR A 1 151 ? 5.220 -10.573 -11.826 1.00 87.75 151 TYR A N 1
ATOM 1244 C CA . TYR A 1 151 ? 5.958 -10.624 -13.078 1.00 87.75 151 TYR A CA 1
ATOM 1245 C C . TYR A 1 151 ? 5.038 -11.068 -14.212 1.00 87.75 151 TYR A C 1
ATOM 1247 O O . TYR A 1 151 ? 4.122 -11.854 -13.997 1.00 87.75 151 TYR A O 1
ATOM 1255 N N . SER A 1 152 ? 5.310 -10.570 -15.409 1.00 89.50 152 SER A N 1
ATOM 1256 C CA . SER A 1 152 ? 4.643 -10.967 -16.640 1.00 89.50 152 SER A CA 1
ATOM 1257 C C . SER A 1 152 ? 5.092 -12.363 -17.057 1.00 89.50 152 SER A C 1
ATOM 1259 O O . SER A 1 152 ? 6.281 -12.685 -16.976 1.00 89.50 152 SER A O 1
ATOM 1261 N N . ASP A 1 153 ? 4.150 -13.157 -17.556 1.00 89.94 153 ASP A N 1
ATOM 1262 C CA . ASP A 1 153 ? 4.449 -14.418 -18.223 1.00 89.94 153 ASP A CA 1
ATOM 1263 C C . ASP A 1 153 ? 4.999 -14.121 -19.626 1.00 89.94 153 ASP A C 1
ATOM 1265 O O . ASP A 1 153 ? 4.263 -13.739 -20.534 1.00 89.94 153 ASP A O 1
ATOM 1269 N N . ILE A 1 154 ? 6.325 -14.171 -19.767 1.00 92.62 154 ILE A N 1
ATOM 1270 C CA . ILE A 1 154 ? 7.032 -13.887 -21.018 1.00 92.62 154 ILE A CA 1
ATOM 1271 C C . ILE A 1 154 ? 8.179 -14.872 -21.202 1.00 92.62 154 ILE A C 1
ATOM 1273 O O . ILE A 1 154 ? 8.961 -15.131 -20.279 1.00 92.62 154 ILE A O 1
ATOM 1277 N N . SER A 1 155 ? 8.318 -15.405 -22.414 1.00 94.25 155 SER A N 1
ATOM 1278 C CA . SER A 1 155 ? 9.421 -16.308 -22.722 1.00 94.25 155 SER A CA 1
ATOM 1279 C C . SER A 1 155 ? 10.754 -15.560 -22.827 1.00 94.25 155 SER A C 1
ATOM 1281 O O . SER A 1 155 ? 10.824 -14.380 -23.182 1.00 94.25 155 SER A O 1
ATOM 1283 N N . ASN A 1 156 ? 11.859 -16.272 -22.586 1.00 93.75 156 ASN A N 1
ATOM 1284 C CA . ASN A 1 156 ? 13.202 -15.709 -22.763 1.00 93.75 156 ASN A CA 1
ATOM 1285 C C . ASN A 1 156 ? 13.424 -15.164 -24.183 1.00 93.75 156 ASN A C 1
ATOM 1287 O O . ASN A 1 156 ? 14.068 -14.133 -24.344 1.00 93.75 156 ASN A O 1
ATOM 1291 N N . ASN A 1 157 ? 12.874 -15.830 -25.203 1.00 95.19 157 ASN A N 1
ATOM 1292 C CA . ASN A 1 157 ? 13.041 -15.421 -26.596 1.00 95.19 157 ASN A CA 1
ATOM 1293 C C . ASN A 1 157 ? 12.297 -14.114 -26.895 1.00 95.19 157 ASN A C 1
ATOM 1295 O O . ASN A 1 157 ? 12.856 -13.223 -27.531 1.00 95.19 157 ASN A O 1
ATOM 1299 N N . GLU A 1 158 ? 11.060 -13.972 -26.415 1.00 95.88 158 GLU A N 1
ATOM 1300 C CA . GLU A 1 158 ? 10.284 -12.736 -26.573 1.00 95.88 158 GLU A CA 1
ATOM 1301 C C . GLU A 1 158 ? 10.928 -11.575 -25.817 1.00 95.88 158 GLU A C 1
ATOM 1303 O O . GLU A 1 158 ? 11.049 -10.474 -26.359 1.00 95.88 158 GLU A O 1
ATOM 1308 N N . LEU A 1 159 ? 11.412 -11.829 -24.597 1.00 96.50 159 LEU A N 1
ATOM 1309 C CA . LEU A 1 159 ? 12.141 -10.833 -23.820 1.00 96.50 159 LEU A CA 1
ATOM 1310 C C . 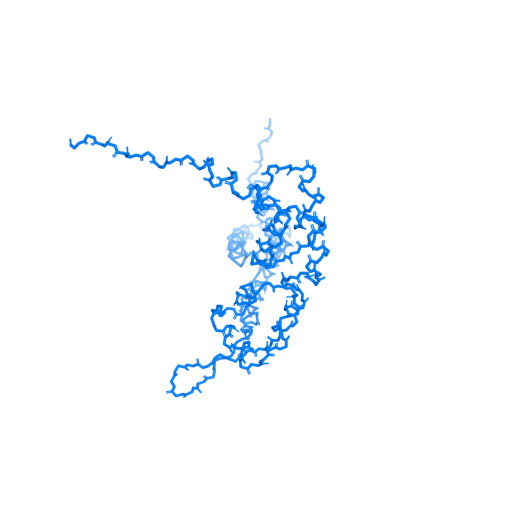LEU A 1 159 ? 13.407 -10.371 -24.558 1.00 96.50 159 LEU A C 1
ATOM 1312 O O . LEU A 1 159 ? 13.637 -9.169 -24.683 1.00 96.50 159 LEU A O 1
ATOM 1316 N N . ASP A 1 160 ? 14.189 -11.303 -25.109 1.00 97.06 160 ASP A N 1
ATOM 1317 C CA . ASP A 1 160 ? 15.398 -10.988 -25.873 1.00 97.06 160 ASP A CA 1
ATOM 1318 C C . ASP A 1 160 ? 15.072 -10.135 -27.120 1.00 97.06 160 ASP A C 1
ATOM 1320 O O . ASP A 1 160 ? 15.790 -9.176 -27.419 1.00 97.06 160 ASP A O 1
ATOM 1324 N N . LEU A 1 161 ? 13.972 -10.426 -27.830 1.00 96.94 161 LEU A N 1
ATOM 1325 C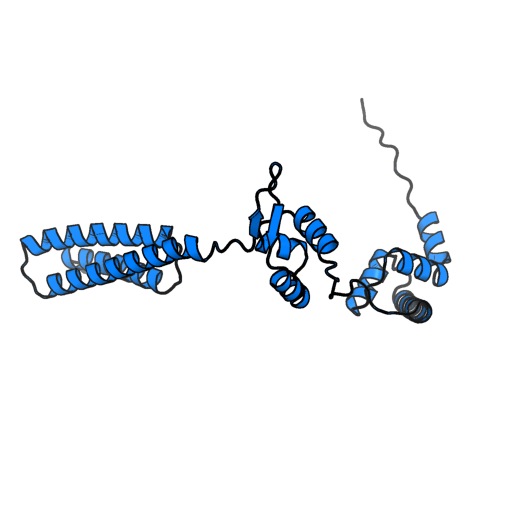 CA . LEU A 1 161 ? 13.514 -9.631 -28.979 1.00 96.94 161 LEU A CA 1
ATOM 1326 C C . LEU A 1 161 ? 13.123 -8.203 -28.577 1.00 96.94 161 LEU A C 1
ATOM 1328 O O . LEU A 1 161 ? 13.545 -7.245 -29.228 1.00 96.94 161 LEU A O 1
ATOM 1332 N N . LEU A 1 162 ? 12.368 -8.042 -27.489 1.00 96.69 162 LEU A N 1
ATOM 1333 C CA . LEU A 1 162 ? 11.977 -6.724 -26.983 1.00 96.69 162 LEU A CA 1
ATOM 1334 C C . LEU A 1 162 ? 13.190 -5.902 -26.550 1.00 96.69 162 LEU A C 1
ATOM 1336 O O . LEU A 1 162 ? 13.276 -4.713 -26.860 1.00 96.69 162 LEU A O 1
ATOM 1340 N N . ILE A 1 163 ? 14.153 -6.526 -25.866 1.00 96.00 163 ILE A N 1
ATOM 1341 C CA . ILE A 1 163 ? 15.385 -5.844 -25.467 1.00 96.00 163 ILE A CA 1
ATOM 1342 C C . ILE A 1 163 ? 16.202 -5.444 -26.697 1.00 96.00 163 ILE A C 1
ATOM 1344 O O . ILE A 1 163 ? 16.709 -4.323 -26.722 1.00 96.00 163 ILE A O 1
ATOM 1348 N N . ARG A 1 164 ? 16.290 -6.288 -27.737 1.00 96.25 164 ARG A N 1
ATOM 1349 C CA . ARG A 1 164 ? 16.941 -5.919 -29.010 1.00 96.25 164 ARG A CA 1
ATOM 1350 C C . ARG A 1 164 ? 16.306 -4.686 -29.638 1.00 96.25 164 ARG A C 1
ATOM 1352 O O . ARG A 1 164 ? 17.037 -3.791 -30.043 1.00 96.25 164 ARG A O 1
ATOM 1359 N N . GLN A 1 165 ? 14.977 -4.609 -29.673 1.00 96.44 165 GLN A N 1
ATOM 1360 C CA . GLN A 1 165 ? 14.264 -3.434 -30.186 1.00 96.44 165 GLN A CA 1
ATOM 1361 C C . GLN A 1 165 ? 14.569 -2.183 -29.354 1.00 96.44 165 GLN A C 1
ATOM 1363 O O . GLN A 1 165 ? 14.998 -1.171 -29.894 1.00 96.44 165 GLN A O 1
ATOM 1368 N N . ILE A 1 166 ? 14.442 -2.270 -28.024 1.00 96.00 166 ILE A N 1
ATOM 1369 C CA . ILE A 1 166 ? 14.746 -1.148 -27.118 1.00 96.00 166 ILE A CA 1
ATOM 1370 C C . ILE A 1 166 ? 16.189 -0.662 -27.313 1.00 96.00 166 ILE A C 1
ATOM 1372 O O . ILE A 1 166 ? 16.450 0.540 -27.295 1.00 96.00 166 ILE A O 1
ATOM 1376 N N . LYS A 1 167 ? 17.130 -1.592 -27.499 1.00 93.56 167 LYS A N 1
ATOM 1377 C CA . LYS A 1 167 ? 18.547 -1.302 -27.724 1.00 93.56 167 LYS A CA 1
ATOM 1378 C C . LYS A 1 167 ? 18.846 -0.736 -29.101 1.00 93.56 167 LYS A C 1
ATOM 1380 O O . LYS A 1 167 ? 19.736 0.099 -29.201 1.00 93.56 167 LYS A O 1
ATOM 1385 N N . HIS A 1 168 ? 18.128 -1.172 -30.127 1.00 94.12 168 HIS A N 1
ATOM 1386 C CA . HIS A 1 168 ? 18.227 -0.593 -31.459 1.00 94.12 168 HIS A CA 1
ATOM 1387 C C . HIS A 1 168 ? 17.861 0.896 -31.420 1.00 94.12 168 HIS A C 1
ATOM 1389 O O . HIS A 1 168 ? 18.620 1.729 -31.906 1.00 94.12 168 HIS A O 1
ATOM 1395 N N . ASP A 1 169 ? 16.761 1.231 -30.744 1.00 94.50 169 ASP A N 1
ATOM 1396 C CA . ASP A 1 169 ? 16.302 2.617 -30.619 1.00 94.50 169 ASP A CA 1
ATOM 1397 C C . ASP A 1 169 ? 17.184 3.429 -29.657 1.00 94.50 169 ASP A C 1
ATOM 1399 O O . ASP A 1 169 ? 17.383 4.629 -29.835 1.00 94.50 169 ASP A O 1
ATOM 1403 N N . ASN A 1 170 ? 17.724 2.777 -28.621 1.00 93.06 170 ASN A N 1
ATOM 1404 C CA . ASN A 1 170 ? 18.528 3.413 -27.581 1.00 93.06 170 ASN A CA 1
ATOM 1405 C C . ASN A 1 170 ? 19.779 2.581 -27.221 1.00 93.06 170 ASN A C 1
ATOM 1407 O O . ASN A 1 170 ? 19.810 1.913 -26.175 1.00 93.06 170 ASN A O 1
ATOM 1411 N N . PRO A 1 171 ? 20.865 2.664 -28.014 1.00 89.81 171 PRO A N 1
ATOM 1412 C CA . PRO A 1 171 ? 22.050 1.811 -27.849 1.00 89.81 171 PRO A CA 1
ATOM 1413 C C . PRO A 1 171 ? 22.684 1.874 -26.453 1.00 89.81 171 PRO A C 1
ATOM 1415 O O . PRO A 1 171 ? 23.143 0.865 -25.905 1.00 89.81 171 PRO A O 1
ATOM 1418 N N . PHE A 1 172 ? 22.647 3.046 -25.816 1.00 89.25 172 PHE A N 1
ATOM 1419 C CA . PHE A 1 172 ? 23.297 3.289 -24.528 1.00 89.25 172 PHE A CA 1
ATOM 1420 C C . PHE A 1 172 ? 22.481 2.839 -23.306 1.00 89.25 172 PHE A C 1
ATOM 1422 O O . PHE A 1 172 ? 23.030 2.785 -22.200 1.00 89.25 172 PHE A O 1
ATOM 1429 N N . TYR A 1 173 ? 21.210 2.446 -23.468 1.00 92.81 173 TYR A N 1
ATOM 1430 C CA . TYR A 1 173 ? 20.345 2.069 -22.344 1.00 92.81 173 TYR A CA 1
ATOM 1431 C C . TYR A 1 173 ? 20.916 0.895 -21.548 1.00 92.81 173 TYR A C 1
ATOM 1433 O O . TYR A 1 173 ? 21.226 -0.172 -22.090 1.00 92.81 173 TYR A O 1
ATOM 1441 N N . GLY A 1 174 ? 21.121 1.127 -20.250 1.00 89.56 174 GLY A N 1
ATOM 1442 C CA . GLY A 1 174 ? 21.564 0.126 -19.279 1.00 89.56 174 GLY A CA 1
ATOM 1443 C C . GLY A 1 174 ? 20.401 -0.604 -18.622 1.00 89.56 174 GLY A C 1
ATOM 1444 O O . GLY A 1 174 ? 19.245 -0.302 -18.894 1.00 89.56 174 GLY A O 1
ATOM 1445 N N . GLU A 1 175 ? 20.717 -1.529 -17.713 1.00 92.81 175 GLU A N 1
ATOM 1446 C CA . GLU A 1 175 ? 19.737 -2.382 -17.019 1.00 92.81 175 GLU A CA 1
ATOM 1447 C C . GLU A 1 175 ? 18.533 -1.593 -16.477 1.00 92.81 175 GLU A C 1
ATOM 1449 O O . GLU A 1 175 ? 17.393 -1.976 -16.712 1.00 92.81 175 GLU A O 1
ATOM 1454 N N . VAL A 1 176 ? 18.778 -0.461 -15.807 1.00 93.75 176 VAL A N 1
ATOM 1455 C CA . VAL A 1 176 ? 17.722 0.378 -15.212 1.00 93.75 176 VAL A CA 1
ATOM 1456 C C . VAL A 1 176 ? 16.815 1.002 -16.277 1.00 93.75 176 VAL A C 1
ATOM 1458 O O . VAL A 1 176 ? 15.597 0.984 -16.125 1.00 93.75 176 VAL A O 1
ATOM 1461 N N . MET A 1 177 ? 17.392 1.518 -17.366 1.00 95.44 177 MET A N 1
ATOM 1462 C CA . MET A 1 177 ? 16.623 2.153 -18.444 1.00 95.44 177 MET A CA 1
ATOM 1463 C C . MET A 1 177 ? 15.821 1.119 -19.236 1.00 95.44 177 MET A C 1
ATOM 1465 O O . MET A 1 177 ? 14.667 1.364 -19.569 1.00 95.44 177 MET A O 1
ATOM 1469 N N . ILE A 1 178 ? 16.395 -0.065 -19.472 1.00 95.75 178 ILE A N 1
ATOM 1470 C CA . ILE A 1 178 ? 15.698 -1.180 -20.126 1.00 95.75 178 ILE A CA 1
ATOM 1471 C C . ILE A 1 178 ? 14.544 -1.674 -19.246 1.00 95.75 178 ILE A C 1
ATOM 1473 O O . ILE A 1 178 ? 13.439 -1.848 -19.748 1.00 95.75 178 ILE A O 1
ATOM 1477 N N . ALA A 1 179 ? 14.755 -1.831 -17.933 1.00 95.69 179 ALA A N 1
ATOM 1478 C CA . ALA A 1 179 ? 13.681 -2.179 -16.999 1.00 95.69 179 ALA A CA 1
ATOM 1479 C C . ALA A 1 179 ? 12.543 -1.147 -17.028 1.00 95.69 179 ALA A C 1
ATOM 1481 O O . ALA A 1 179 ? 11.372 -1.518 -17.035 1.00 95.69 179 ALA A O 1
ATOM 1482 N N . GLY A 1 180 ? 12.881 0.146 -17.078 1.00 96.12 180 GLY A N 1
ATOM 1483 C CA . GLY A 1 180 ? 11.906 1.228 -17.214 1.00 96.12 180 GLY A CA 1
ATOM 1484 C C . GLY A 1 180 ? 11.119 1.159 -18.526 1.00 96.12 180 GLY A C 1
ATOM 1485 O O . GLY A 1 180 ? 9.898 1.286 -18.507 1.00 96.12 180 GLY A O 1
ATOM 1486 N N . ALA A 1 181 ? 11.798 0.897 -19.646 1.00 96.19 181 ALA A N 1
ATOM 1487 C CA . ALA A 1 181 ? 11.176 0.761 -20.963 1.00 96.19 181 ALA A CA 1
ATOM 1488 C C . ALA A 1 181 ? 10.283 -0.488 -21.087 1.00 96.19 181 ALA A C 1
ATOM 1490 O O . ALA A 1 181 ? 9.262 -0.450 -21.765 1.00 96.19 181 ALA A O 1
ATOM 1491 N N . LEU A 1 182 ? 10.630 -1.593 -20.422 1.00 95.69 182 LEU A N 1
ATOM 1492 C CA . LEU A 1 182 ? 9.746 -2.759 -20.321 1.00 95.69 182 LEU A CA 1
ATOM 1493 C C . LEU A 1 182 ? 8.527 -2.443 -19.447 1.00 95.69 182 LEU A C 1
ATOM 1495 O O . LEU A 1 182 ? 7.395 -2.732 -19.831 1.00 95.69 182 LEU A O 1
ATOM 1499 N N . LYS A 1 183 ? 8.740 -1.757 -18.318 1.00 93.75 183 LYS A N 1
ATOM 1500 C CA . LYS A 1 183 ? 7.663 -1.367 -17.404 1.00 93.75 183 LYS A CA 1
ATOM 1501 C C . LYS A 1 183 ? 6.656 -0.415 -18.054 1.00 93.75 183 LYS A C 1
ATOM 1503 O O . LYS A 1 183 ? 5.464 -0.545 -17.791 1.00 93.75 183 LYS A O 1
ATOM 1508 N N . SER A 1 184 ? 7.095 0.509 -18.914 1.00 94.19 184 SER A N 1
ATOM 1509 C CA . SER A 1 184 ? 6.174 1.380 -19.665 1.00 94.19 184 SER A CA 1
ATOM 1510 C C . SER A 1 184 ? 5.302 0.609 -20.661 1.00 94.19 184 SER A C 1
ATOM 1512 O O . SER A 1 184 ? 4.220 1.074 -21.002 1.00 94.19 184 SER A O 1
ATOM 1514 N N . ARG A 1 185 ? 5.731 -0.592 -21.068 1.00 93.94 185 ARG A N 1
ATOM 1515 C CA . ARG A 1 185 ? 4.958 -1.548 -21.874 1.00 93.94 185 ARG A CA 1
ATOM 1516 C C . ARG A 1 185 ? 4.174 -2.556 -21.019 1.00 93.94 185 ARG A C 1
ATOM 1518 O O . ARG A 1 185 ? 3.739 -3.568 -21.547 1.00 93.94 185 ARG A O 1
ATOM 1525 N N . GLN A 1 186 ? 4.024 -2.304 -19.714 1.00 91.25 186 GLN A N 1
ATOM 1526 C CA . GLN A 1 186 ? 3.378 -3.203 -18.743 1.00 91.25 186 GLN A CA 1
ATOM 1527 C C . GLN A 1 186 ? 4.057 -4.579 -18.597 1.00 91.25 186 GLN A C 1
ATOM 1529 O O . GLN A 1 186 ? 3.456 -5.523 -18.092 1.00 91.25 186 GLN A O 1
ATOM 1534 N N . ILE A 1 187 ? 5.334 -4.688 -18.979 1.00 93.75 187 ILE A N 1
ATOM 1535 C CA . ILE A 1 187 ? 6.118 -5.916 -18.842 1.00 93.75 187 ILE A CA 1
ATOM 1536 C C . ILE A 1 187 ? 7.033 -5.783 -17.630 1.00 93.75 187 ILE A C 1
ATOM 1538 O O . ILE A 1 187 ? 7.908 -4.915 -17.574 1.00 93.75 187 ILE A O 1
ATOM 1542 N N . ILE A 1 188 ? 6.847 -6.664 -16.651 1.00 92.94 188 ILE A N 1
ATOM 1543 C CA . ILE A 1 188 ? 7.652 -6.705 -15.432 1.00 92.94 188 ILE A CA 1
ATOM 1544 C C . ILE A 1 188 ? 8.322 -8.068 -15.368 1.00 92.94 188 ILE A C 1
ATOM 1546 O O . ILE A 1 188 ? 7.657 -9.091 -15.321 1.00 92.94 188 ILE A O 1
ATOM 1550 N N . VAL A 1 189 ? 9.650 -8.098 -15.340 1.00 93.81 189 VAL A N 1
ATOM 1551 C CA . VAL A 1 189 ? 10.419 -9.347 -15.261 1.00 93.81 189 VAL A CA 1
ATOM 1552 C C . VAL A 1 189 ? 11.334 -9.341 -14.039 1.00 93.81 189 VAL A C 1
ATOM 1554 O O . VAL A 1 189 ? 11.770 -8.267 -13.603 1.00 93.81 189 VAL A O 1
ATOM 1557 N N . PRO A 1 190 ? 11.675 -10.515 -13.477 1.00 92.88 190 PRO A N 1
ATOM 1558 C CA . PRO A 1 190 ? 12.648 -10.599 -12.401 1.00 92.88 190 PRO A CA 1
ATOM 1559 C C . PRO A 1 190 ? 13.982 -9.984 -12.817 1.00 92.88 190 PRO A C 1
ATOM 1561 O O . PRO A 1 190 ? 14.442 -10.150 -13.949 1.00 92.88 190 PRO A O 1
ATOM 1564 N N . ARG A 1 191 ? 14.659 -9.324 -11.872 1.00 93.25 191 ARG A N 1
ATOM 1565 C CA . ARG A 1 191 ? 15.945 -8.663 -12.138 1.00 93.25 191 ARG A CA 1
ATOM 1566 C C . ARG A 1 191 ? 17.008 -9.629 -12.680 1.00 93.25 191 ARG A C 1
ATOM 1568 O O . ARG A 1 191 ? 17.824 -9.250 -13.515 1.00 93.25 191 ARG A O 1
ATOM 1575 N N . THR A 1 192 ? 17.001 -10.874 -12.212 1.00 94.31 192 THR A N 1
ATOM 1576 C CA . THR A 1 192 ? 17.881 -11.942 -12.704 1.00 94.31 192 THR A CA 1
ATOM 1577 C C . THR A 1 192 ? 17.590 -12.276 -14.166 1.00 94.31 192 THR A C 1
ATOM 1579 O O . THR A 1 192 ? 18.507 -12.244 -14.978 1.00 94.31 192 THR A O 1
ATOM 1582 N N . CYS A 1 193 ? 16.320 -12.496 -14.519 1.00 94.19 193 CYS A N 1
ATOM 1583 C CA . CYS A 1 193 ? 15.886 -12.777 -15.890 1.00 94.19 193 CYS A CA 1
ATOM 1584 C C . CYS A 1 193 ? 16.270 -11.643 -16.855 1.00 94.19 193 CYS A C 1
ATOM 1586 O O . CYS A 1 193 ? 16.883 -11.887 -17.895 1.00 94.19 193 CYS A O 1
ATOM 1588 N N . LEU A 1 194 ? 16.022 -10.390 -16.453 1.00 95.62 194 LEU A N 1
ATOM 1589 C CA . LEU A 1 194 ? 16.411 -9.210 -17.224 1.00 95.62 194 LEU A CA 1
ATOM 1590 C C . LEU A 1 194 ? 17.919 -9.171 -17.504 1.00 95.62 194 LEU A C 1
ATOM 1592 O O . LEU A 1 194 ? 18.338 -8.919 -18.630 1.00 95.62 194 LEU A O 1
ATOM 1596 N N . ARG A 1 195 ? 18.750 -9.420 -16.486 1.00 94.50 195 ARG A N 1
ATOM 1597 C CA . ARG A 1 195 ? 20.213 -9.416 -16.631 1.00 94.50 195 ARG A CA 1
ATOM 1598 C C . ARG A 1 195 ? 20.705 -10.495 -17.580 1.00 94.50 195 ARG A C 1
ATOM 1600 O O . ARG A 1 195 ? 21.580 -10.216 -18.395 1.00 94.50 195 ARG A O 1
ATOM 1607 N N . GLU A 1 196 ? 20.156 -11.698 -17.473 1.00 95.44 196 GLU A N 1
ATOM 1608 C CA . GLU A 1 196 ? 20.516 -12.804 -18.358 1.00 95.44 196 GLU A CA 1
ATOM 1609 C C . GLU A 1 196 ? 20.112 -12.512 -19.807 1.00 95.44 196 GLU A C 1
ATOM 1611 O O . GLU A 1 196 ? 20.907 -12.723 -20.718 1.00 95.44 196 GLU A O 1
ATOM 1616 N N . SER A 1 197 ? 18.934 -11.924 -20.024 1.00 96.19 197 SER A N 1
ATOM 1617 C CA . SER A 1 197 ? 18.506 -11.470 -21.351 1.00 96.19 197 SER A CA 1
ATOM 1618 C C . SER A 1 197 ? 19.428 -10.388 -21.926 1.00 96.19 197 SER A C 1
ATOM 1620 O O . SER A 1 197 ? 19.929 -10.525 -23.041 1.00 96.19 197 SER A O 1
ATOM 1622 N N . ILE A 1 198 ? 19.778 -9.362 -21.138 1.00 94.44 198 ILE A N 1
ATOM 1623 C CA . ILE A 1 198 ? 20.731 -8.323 -21.567 1.00 94.44 198 ILE A CA 1
ATOM 1624 C C . ILE A 1 198 ? 22.099 -8.930 -21.907 1.00 94.44 198 ILE A C 1
ATOM 1626 O O . ILE A 1 198 ? 22.709 -8.513 -22.886 1.00 94.44 198 ILE A O 1
ATOM 1630 N N . ARG A 1 199 ? 22.583 -9.921 -21.147 1.00 93.38 199 ARG A N 1
ATOM 1631 C CA . ARG A 1 199 ? 23.848 -10.619 -21.443 1.00 93.38 199 ARG A CA 1
ATOM 1632 C C . ARG A 1 199 ? 23.808 -11.358 -22.778 1.00 93.38 199 ARG A C 1
ATOM 1634 O O . ARG A 1 199 ? 24.789 -11.300 -23.513 1.00 93.38 199 ARG A O 1
ATOM 1641 N N . ARG A 1 200 ? 22.692 -12.022 -23.098 1.00 94.31 200 ARG A N 1
ATOM 1642 C CA . ARG A 1 200 ? 22.498 -12.717 -24.383 1.00 94.31 200 ARG A CA 1
ATOM 1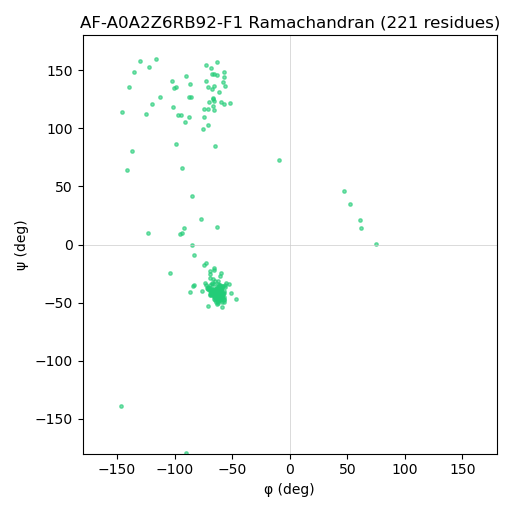643 C C . ARG A 1 200 ? 22.376 -11.750 -25.561 1.00 94.31 200 ARG A C 1
ATOM 1645 O O . ARG A 1 200 ? 22.824 -12.069 -26.657 1.00 94.31 200 ARG A O 1
ATOM 1652 N N . VAL A 1 201 ? 21.761 -10.588 -25.344 1.00 93.62 201 VAL A N 1
ATOM 1653 C CA . VAL A 1 201 ? 21.475 -9.601 -26.397 1.00 93.62 201 VAL A CA 1
ATOM 1654 C C . VAL A 1 201 ? 22.636 -8.633 -26.647 1.00 93.62 201 VAL A C 1
ATOM 1656 O O . VAL A 1 201 ? 22.910 -8.304 -27.797 1.00 93.62 201 VAL A O 1
ATOM 1659 N N . ASP A 1 202 ? 23.299 -8.159 -25.593 1.00 88.88 202 ASP A N 1
ATOM 1660 C CA . ASP A 1 202 ? 24.273 -7.063 -25.636 1.00 88.88 202 ASP A CA 1
ATOM 1661 C C . ASP A 1 202 ? 25.460 -7.323 -24.692 1.00 88.88 202 ASP A C 1
ATOM 1663 O O . ASP A 1 202 ? 25.698 -6.607 -23.713 1.00 88.88 202 ASP A O 1
ATOM 1667 N N . ALA A 1 203 ? 26.230 -8.375 -24.982 1.00 87.81 203 ALA A N 1
ATOM 1668 C CA . ALA A 1 203 ? 27.434 -8.693 -24.215 1.00 87.81 203 ALA A CA 1
ATOM 1669 C C . ALA A 1 203 ? 28.479 -7.560 -24.293 1.00 87.81 203 ALA A C 1
ATOM 1671 O O . ALA A 1 203 ? 29.087 -7.199 -23.283 1.00 87.81 203 ALA A O 1
ATOM 1672 N N . PHE A 1 204 ? 28.652 -6.948 -25.471 1.00 87.31 204 PHE A N 1
ATOM 1673 C CA . PHE A 1 204 ? 29.615 -5.863 -25.671 1.00 87.31 204 PHE A CA 1
ATOM 1674 C C . PHE A 1 204 ? 29.236 -4.598 -24.904 1.00 87.31 204 PHE A C 1
ATOM 1676 O O . PHE A 1 204 ? 30.095 -4.037 -24.235 1.00 87.31 204 PHE A O 1
ATOM 1683 N N . GLY A 1 205 ? 27.967 -4.182 -24.889 1.00 84.81 205 GLY A N 1
ATOM 1684 C CA . GLY A 1 205 ? 27.538 -3.017 -24.115 1.00 84.81 205 GLY A CA 1
ATOM 1685 C C . GLY A 1 205 ? 27.669 -3.201 -22.601 1.00 84.81 205 GLY A C 1
ATOM 1686 O O . GLY A 1 205 ? 27.756 -2.214 -21.866 1.00 84.81 205 GLY A O 1
ATOM 1687 N N . ILE A 1 206 ? 27.742 -4.440 -22.102 1.00 84.44 206 ILE A N 1
ATOM 1688 C CA . ILE A 1 206 ? 28.166 -4.712 -20.720 1.00 84.44 206 ILE A CA 1
ATOM 1689 C C . ILE A 1 206 ? 29.666 -4.441 -20.570 1.00 84.44 206 ILE A C 1
ATOM 1691 O O . ILE A 1 206 ? 30.055 -3.670 -19.691 1.00 84.44 206 ILE A O 1
ATOM 1695 N N . VAL A 1 207 ? 30.499 -5.031 -21.432 1.00 88.38 207 VAL A N 1
ATOM 1696 C CA . VAL A 1 207 ? 31.964 -4.882 -21.383 1.00 88.38 207 VAL A CA 1
ATOM 1697 C C . VAL A 1 207 ? 32.380 -3.419 -21.529 1.00 88.38 207 VAL A C 1
ATOM 1699 O O . VAL A 1 207 ? 33.155 -2.929 -20.714 1.00 88.38 207 VAL A O 1
ATOM 1702 N N . THR A 1 208 ? 31.806 -2.688 -22.485 1.00 86.81 208 THR A N 1
ATOM 1703 C CA . THR A 1 208 ? 32.083 -1.264 -22.713 1.00 86.81 208 THR A CA 1
ATOM 1704 C C . THR A 1 208 ? 31.734 -0.407 -21.497 1.00 86.81 208 THR A C 1
ATOM 1706 O O . THR A 1 208 ? 32.428 0.559 -21.192 1.00 86.81 208 THR A O 1
ATOM 1709 N N . ARG A 1 209 ? 30.676 -0.747 -20.748 1.00 84.31 209 ARG A N 1
ATOM 1710 C CA . ARG A 1 209 ? 30.368 -0.033 -19.500 1.00 84.31 209 ARG A CA 1
ATOM 1711 C C . ARG A 1 209 ? 31.384 -0.315 -18.414 1.00 84.31 209 ARG A C 1
ATOM 1713 O O . ARG A 1 209 ? 31.731 0.616 -17.702 1.00 84.31 209 ARG A O 1
ATOM 1720 N N . ILE A 1 210 ? 31.842 -1.561 -18.293 1.00 84.75 210 ILE A N 1
ATOM 1721 C CA . ILE A 1 210 ? 32.871 -1.949 -17.322 1.00 84.75 210 ILE A CA 1
ATOM 1722 C C . ILE A 1 210 ? 34.197 -1.255 -17.656 1.00 84.75 210 ILE A C 1
ATOM 1724 O O . ILE A 1 210 ? 34.826 -0.695 -16.762 1.00 84.75 210 ILE A O 1
ATOM 1728 N N . SER A 1 211 ? 34.596 -1.229 -18.931 1.00 86.50 211 SER A N 1
ATOM 1729 C CA . SER A 1 211 ? 35.843 -0.586 -19.365 1.00 86.50 211 SER A CA 1
ATOM 1730 C C . SER A 1 211 ? 35.825 0.933 -19.190 1.00 86.50 211 SER A C 1
ATOM 1732 O O . SER A 1 211 ? 36.869 1.529 -18.952 1.00 86.50 211 SER A O 1
ATOM 1734 N N . ASN A 1 212 ? 34.646 1.556 -19.275 1.00 83.81 212 ASN A N 1
ATOM 1735 C CA . ASN A 1 212 ? 34.468 3.001 -19.120 1.00 83.81 212 ASN A CA 1
ATOM 1736 C C . ASN A 1 212 ? 34.121 3.424 -17.681 1.00 83.81 212 ASN A C 1
ATOM 1738 O O . ASN A 1 212 ? 33.752 4.580 -17.456 1.00 83.81 212 ASN A O 1
ATOM 1742 N N . VAL A 1 213 ? 34.214 2.523 -16.692 1.00 85.38 213 VAL A N 1
ATOM 1743 C CA . VAL A 1 213 ? 34.030 2.902 -15.285 1.00 85.38 213 VAL A CA 1
ATOM 1744 C C . VAL A 1 213 ? 35.159 3.840 -14.872 1.00 85.38 213 VAL A C 1
ATOM 1746 O O . VAL A 1 213 ? 36.324 3.453 -14.808 1.00 85.38 213 VAL A O 1
ATOM 1749 N N . ILE A 1 214 ? 34.801 5.080 -14.537 1.00 86.81 214 ILE A N 1
ATOM 1750 C CA . ILE A 1 214 ? 35.744 6.047 -13.976 1.00 86.81 214 ILE A CA 1
ATOM 1751 C C . ILE A 1 214 ? 36.189 5.533 -12.595 1.00 86.81 214 ILE A C 1
ATOM 1753 O O . ILE A 1 214 ? 35.333 5.302 -11.731 1.00 86.81 214 ILE A O 1
ATOM 1757 N N . PRO A 1 215 ? 37.500 5.355 -12.349 1.00 84.94 215 PRO A N 1
ATOM 1758 C CA . PRO A 1 215 ? 37.984 4.888 -11.059 1.00 84.94 215 PRO A CA 1
ATOM 1759 C C . PRO A 1 215 ? 37.651 5.902 -9.959 1.00 84.94 215 PRO A C 1
ATOM 1761 O O . PRO A 1 215 ? 37.660 7.118 -10.175 1.00 84.94 215 PRO A O 1
ATOM 1764 N N . ARG A 1 216 ? 37.374 5.408 -8.746 1.00 83.06 216 ARG A N 1
ATOM 1765 C CA . ARG A 1 216 ? 37.173 6.286 -7.586 1.00 83.06 216 ARG A CA 1
ATOM 1766 C C . ARG A 1 216 ? 38.446 7.090 -7.328 1.00 83.06 216 ARG A C 1
ATOM 1768 O O . ARG A 1 216 ? 39.534 6.524 -7.244 1.00 83.06 216 ARG A O 1
ATOM 1775 N N . ARG A 1 217 ? 38.301 8.406 -7.159 1.00 87.00 217 ARG A N 1
ATOM 1776 C CA . ARG A 1 217 ? 39.409 9.274 -6.752 1.00 87.00 217 ARG A CA 1
ATOM 1777 C C . ARG A 1 217 ? 39.813 8.934 -5.320 1.00 87.00 217 ARG A C 1
ATOM 1779 O O . ARG A 1 217 ? 38.956 8.815 -4.447 1.00 87.00 217 ARG A O 1
ATOM 1786 N N . GLN A 1 218 ? 41.112 8.803 -5.081 1.00 86.50 218 GLN A N 1
ATOM 1787 C CA . GLN A 1 218 ? 41.633 8.781 -3.720 1.00 86.50 218 GLN A CA 1
ATOM 1788 C C . GLN A 1 218 ? 41.503 10.189 -3.135 1.00 86.50 218 GLN A C 1
ATOM 1790 O O . GLN A 1 218 ? 42.098 11.139 -3.647 1.00 86.50 218 GLN A O 1
ATOM 1795 N N . TYR A 1 219 ? 40.694 10.328 -2.087 1.00 85.81 219 TYR A N 1
ATOM 1796 C CA . TYR A 1 219 ? 40.557 11.587 -1.366 1.00 85.81 219 TYR A CA 1
ATOM 1797 C C . TYR A 1 219 ? 41.801 11.810 -0.508 1.00 85.81 219 TYR A C 1
ATOM 1799 O O . TYR A 1 219 ? 42.081 11.039 0.406 1.00 85.81 219 TYR A O 1
ATOM 1807 N N . ARG A 1 220 ? 42.545 12.876 -0.810 1.00 80.44 220 ARG A N 1
ATOM 1808 C CA . ARG A 1 220 ? 43.548 13.445 0.090 1.00 80.44 220 ARG A CA 1
ATOM 1809 C C . ARG A 1 220 ? 42.895 14.615 0.815 1.00 80.44 220 ARG A C 1
ATOM 1811 O O . ARG A 1 220 ? 42.560 15.611 0.183 1.00 80.44 220 ARG A O 1
ATOM 1818 N N . VAL A 1 221 ? 42.681 14.460 2.113 1.00 85.56 221 VAL A N 1
ATOM 1819 C CA . VAL A 1 221 ? 42.245 15.529 3.020 1.00 85.56 221 VAL A CA 1
ATOM 1820 C C . VAL A 1 221 ? 43.456 16.005 3.817 1.00 85.56 221 VAL A C 1
ATOM 1822 O O . VAL A 1 221 ? 44.309 15.191 4.167 1.00 85.56 221 VAL A O 1
ATOM 1825 N N . ALA A 1 222 ? 43.563 17.316 4.044 1.00 79.62 222 ALA A N 1
ATOM 1826 C CA . ALA A 1 222 ? 44.561 17.869 4.955 1.00 79.62 222 ALA A CA 1
ATOM 1827 C C . ALA A 1 222 ? 44.213 17.411 6.379 1.00 79.62 222 ALA A C 1
ATOM 1829 O O . ALA A 1 222 ? 43.059 17.547 6.789 1.00 79.62 222 ALA A O 1
ATOM 1830 N N . GLY A 1 223 ? 45.182 16.791 7.054 1.00 66.56 223 GLY A N 1
ATOM 1831 C CA . GLY A 1 223 ? 45.082 16.450 8.473 1.00 66.56 223 GLY A CA 1
ATOM 1832 C C . GLY A 1 223 ? 45.202 17.675 9.362 1.00 66.56 223 GLY A C 1
ATOM 1833 O O . GLY A 1 223 ? 45.750 18.693 8.881 1.00 66.56 223 GLY A O 1
#

Foldseek 3Di:
DDDDDPVRVLVVVLVVLLVVLVVCLVPVHDLVVLVVSLVVLVVNLVVLVVVCVVDVDPVSVVSSVSSVVSSVSSVVVSVVVVVVVVVVPPQQWDFDDDVDHTQTDGDPVVLLVVLVVVDDLCVSCVSNVHDSVSSVVVCVVVVPDRPDDQFDDDDLVRLLVLLLVVCVVPVQDDLVNSQVVCVVVVGHDDSVSSVVSCCVNPVPSVVVVVVPDDDDDDDDDDD

Sequence (223 aa):
MATLTLQQRFDMFSDSILSNAIRSLENESDSKSLEIQAERLSTLLTMYNHVRHYYNEESLNSKFEEINYVKSRIQQQIQFLNNNSTFARRTFVIKKPTGGRPKFEVDVEAIKLLREQEFSWKKIAEIFEISPSTLGNIRKEYSIEDTIQPYSDISNNELDLLIRQIKHDNPFYGEVMIAGALKSRQIIVPRTCLRESIRRVDAFGIVTRISNVIPRRQYRVAG

Nearest PDB structures (foldseek):
  5xy3-assembly1_h  TM=5.443E-01  e=6.606E+00  Trichomonas vaginalis

pLDDT: mean 86.84, std 10.1, range [42.47, 97.06]

Solvent-accessible surface area (backbone atoms only — not comparable to full-atom values): 13169 Å² total; per-residue (Å²): 132,87,79,78,51,74,64,59,53,50,51,55,52,49,51,52,53,50,53,51,43,52,51,43,68,71,51,88,52,56,64,70,61,48,52,55,40,43,51,53,47,50,55,47,50,54,53,49,54,59,51,48,75,81,45,94,48,70,68,60,52,53,50,49,52,51,51,51,50,55,39,52,52,50,53,53,50,44,51,50,52,58,52,40,60,60,60,72,54,61,59,57,48,48,75,45,83,68,96,60,81,61,43,80,44,61,59,63,65,61,53,50,53,43,39,71,72,67,48,49,69,64,54,52,15,58,76,50,74,44,54,55,68,56,50,51,50,50,33,62,74,69,65,60,77,77,83,67,72,86,48,54,95,71,53,71,67,60,51,33,52,52,49,50,52,54,34,70,80,35,73,82,62,47,74,69,53,49,52,50,58,35,43,76,70,74,40,36,69,56,71,67,59,51,50,54,36,44,48,76,68,41,52,62,66,50,50,54,51,62,74,63,54,78,76,84,78,84,84,84,75,88,129

Secondary structure (DSSP, 8-state):
-PPPPHHHHHHHHHHHHHHHHHHHHHTT--HHHHHHHHHHHHHHHHHHHHHHHH---HHHHHHHHHHHHHHHHHHHHHHHHHHHHHHTT--SEEEE--SSSPEEEE-HHHHHHHHHTT--HHHHHHHTT--HHHHHHHHHHTT----S-SS----HHHHHHHHHHHHHH-TT--HHHHHHHHHHTT----HHHHHHHHHHH-HHHHHHHHHT-PPPPPP----

Radius of gyration: 33.75 Å; Cα contacts (8 Å, |Δi|>4): 138; chains: 1; bounding box: 87×76×62 Å

Organism: NCBI:txid94130

Mean predicted aligned error: 16.12 Å